Protein AF-A0A2W6TRC0-F1 (afdb_monomer_lite)

Secondary structure (DSSP, 8-state):
--HHHHHHHHHHHHHHHHHHHHHHHHHHHHTS----------------TTHHHHHHHHHHHHHHHHHHHHHHHHHHHHHHHHHHHHHHHHHHHHHHHHHHHHHHHHHHHHHHHHHHHHHHHHHHHHHHHHHHHHHHHSSSS-----TTHHHHHHHHHHHHHHHHHHHHHHHHHHHHHHHHHHHHHHHHHT--------------------------------PPP---EEEEEEEE-TTS-EEEEBTTB----EESSHHHHHHHHT-TT-TT--PPBTS--EEEEEEEE--TTPEEPPSS-GGGTS---EE-

Radius of gyration: 39.75 Å; chains: 1; bounding box: 69×86×140 Å

pLDDT: mean 71.35, std 19.64, range [31.55, 96.69]

Foldseek 3Di:
DVVVVVVVVVVVVVVVVVVVVVVVVVVVVVVVPDDDDDDDDDDDDDDDPPVVVVVVVVVVVVVVVVVVVVVVVVVVVVVVVVVVVVVVVVVVVVVVVVVVVVVVVVVVVVVVVVVVVVVVVVVVVVVVVVVVVVVVVVVPDDDDDDPPPVVVVVVVVVVVVVVVVVVVVVVVVVVVVVVVVVVVVVVVVVPDDPDDDDDDDDDDDDDDDDDDDDDDDPPVPPPADFPFFWKKWKAAAPVQWIAMATFQDQDGDTHNDPQVNCVNRVQNPPPPDDHDHPDAIDMDTSPDTRDQQTWDDAPDGVRVVSDGTDGD

Sequence (312 aa):
MEQNKTLSAQGAQQAAAMRQQQELTRQEEALAGEDDGYDGEDDMPQQNVAANVFDAFLGTLGSEMAKKQQEDAQRQRFLDNVRREAEAVDRQRQRDLERERLAQERTRLEQQAEQQRQQAIAQQQRQSAANAGNARAIVGTGGIGNSSAISGQQQTAKAREDTMRANVAAERKRLAEERERAAATERERVMRPFVEASSRQQVQTMSSAGRAAVSTTPKTSIAPPDYGPAKAWCQASNAGTFQCMGPLQNLLSWYPSLETALSQAGCPGGEGYNPTPGHGGSSFNCGRQLKPNDYRMPTYDPYRGGGKPVLV

Structure (mmCIF, N/CA/C/O backbone):
data_AF-A0A2W6TRC0-F1
#
_entry.id   AF-A0A2W6TRC0-F1
#
loop_
_atom_site.group_PDB
_atom_site.id
_atom_site.type_symbol
_atom_site.label_atom_id
_atom_site.label_alt_id
_atom_site.label_comp_id
_atom_site.label_asym_id
_atom_site.label_entity_id
_atom_site.label_seq_id
_atom_site.pdbx_PDB_ins_code
_atom_site.Cartn_x
_atom_site.Cartn_y
_atom_site.Cartn_z
_atom_site.occupancy
_atom_site.B_iso_or_equiv
_atom_site.auth_seq_id
_atom_site.auth_comp_id
_atom_site.auth_asym_id
_atom_site.auth_atom_id
_atom_site.pdbx_PDB_model_num
ATOM 1 N N . MET A 1 1 ? 7.859 40.419 8.175 1.00 51.41 1 MET A N 1
ATOM 2 C CA . MET A 1 1 ? 7.186 40.696 6.881 1.00 51.41 1 MET A CA 1
ATOM 3 C C . MET A 1 1 ? 8.138 40.710 5.677 1.00 51.41 1 MET A C 1
ATOM 5 O O . MET A 1 1 ? 7.648 40.776 4.559 1.00 51.41 1 MET A O 1
ATOM 9 N N . GLU A 1 2 ? 9.462 40.586 5.845 1.00 47.22 2 GLU A N 1
ATOM 10 C CA . GLU A 1 2 ? 10.411 40.621 4.712 1.00 47.22 2 GLU A CA 1
ATOM 11 C C . GLU A 1 2 ? 10.566 39.293 3.952 1.00 47.22 2 GLU A C 1
ATOM 13 O O . GLU A 1 2 ? 10.830 39.311 2.756 1.00 47.22 2 GLU A O 1
ATOM 18 N N . GLN A 1 3 ? 10.300 38.141 4.579 1.00 46.94 3 GLN A N 1
ATOM 19 C CA . GLN A 1 3 ? 10.444 36.828 3.922 1.00 46.94 3 GLN A CA 1
ATOM 20 C C . GLN A 1 3 ? 9.382 36.525 2.846 1.00 46.94 3 GLN A C 1
ATOM 22 O O . GLN A 1 3 ? 9.592 35.654 2.011 1.00 46.94 3 GLN A O 1
ATOM 27 N N . ASN A 1 4 ? 8.261 37.255 2.815 1.00 49.72 4 ASN A N 1
ATOM 28 C CA . ASN A 1 4 ? 7.220 37.063 1.793 1.00 49.72 4 ASN A CA 1
ATOM 29 C C . ASN A 1 4 ? 7.497 37.831 0.487 1.00 49.72 4 ASN A C 1
ATOM 31 O O . ASN A 1 4 ? 6.836 37.583 -0.517 1.00 49.72 4 ASN A O 1
ATOM 35 N N . LYS A 1 5 ? 8.470 38.756 0.473 1.00 52.62 5 LYS A N 1
ATOM 36 C CA . LYS A 1 5 ? 8.830 39.520 -0.736 1.00 52.62 5 LYS A CA 1
ATOM 37 C C . LYS A 1 5 ? 9.836 38.793 -1.632 1.00 52.62 5 LYS A C 1
ATOM 39 O O . LYS A 1 5 ? 9.869 39.046 -2.830 1.00 52.62 5 LYS A O 1
ATOM 44 N N . THR A 1 6 ? 10.636 37.878 -1.089 1.00 55.06 6 THR A N 1
ATOM 45 C CA . THR A 1 6 ? 11.646 37.129 -1.855 1.00 55.06 6 THR A CA 1
ATOM 46 C C . THR A 1 6 ? 11.058 35.953 -2.638 1.00 55.06 6 THR A C 1
ATOM 48 O O . THR A 1 6 ? 11.507 35.683 -3.749 1.00 55.06 6 THR A O 1
ATOM 51 N N . LEU A 1 7 ? 10.004 35.309 -2.125 1.00 54.53 7 LEU A N 1
ATOM 52 C CA . LEU A 1 7 ? 9.321 34.206 -2.818 1.00 54.53 7 LEU A CA 1
ATOM 53 C C . LEU A 1 7 ? 8.540 34.668 -4.061 1.00 54.53 7 LEU A C 1
ATOM 55 O O . LEU A 1 7 ? 8.481 33.943 -5.052 1.00 54.53 7 LEU A O 1
ATOM 59 N N . SER A 1 8 ? 7.994 35.889 -4.062 1.00 60.12 8 SER A N 1
ATOM 60 C CA . SER A 1 8 ? 7.298 36.430 -5.240 1.00 60.12 8 SER A CA 1
ATOM 61 C C . SER A 1 8 ? 8.258 36.862 -6.354 1.00 60.12 8 SER A C 1
ATOM 63 O O . SER A 1 8 ? 7.929 36.723 -7.532 1.00 60.12 8 SER A O 1
ATOM 65 N N . ALA A 1 9 ? 9.466 37.319 -6.007 1.00 63.88 9 ALA A N 1
ATOM 66 C CA . ALA A 1 9 ? 10.485 37.709 -6.980 1.00 63.88 9 ALA A CA 1
ATOM 67 C C . ALA A 1 9 ? 11.043 36.505 -7.760 1.00 63.88 9 ALA A C 1
ATOM 69 O O . ALA A 1 9 ? 11.220 36.590 -8.976 1.00 63.88 9 ALA A O 1
ATOM 70 N N . GLN A 1 10 ? 11.248 35.362 -7.094 1.00 67.31 10 GLN A N 1
ATOM 71 C CA . GLN A 1 10 ? 11.697 34.132 -7.760 1.00 67.31 10 GLN A CA 1
ATOM 72 C C . GLN A 1 10 ? 10.624 33.547 -8.689 1.00 67.31 10 GLN A C 1
ATOM 74 O O . GLN A 1 10 ? 10.940 33.144 -9.808 1.00 67.31 10 GLN A O 1
ATOM 79 N N . GLY A 1 11 ? 9.349 33.581 -8.286 1.00 72.00 11 GLY A N 1
ATOM 80 C CA . GLY A 1 11 ? 8.243 33.145 -9.146 1.00 72.00 11 GLY A CA 1
ATOM 81 C C . GLY A 1 11 ? 8.092 34.001 -10.410 1.00 72.00 11 GLY A C 1
ATOM 82 O O . GLY A 1 11 ? 7.865 33.470 -11.498 1.00 72.00 11 GLY A O 1
ATOM 83 N N . ALA A 1 12 ? 8.285 35.319 -10.296 1.00 73.94 12 ALA A N 1
ATOM 84 C CA . ALA A 1 12 ? 8.226 36.230 -11.439 1.00 73.94 12 ALA A CA 1
ATOM 85 C C . ALA A 1 12 ? 9.378 36.004 -12.435 1.00 73.94 12 ALA A C 1
ATOM 87 O O . ALA A 1 12 ? 9.155 36.017 -13.646 1.00 73.94 12 ALA A O 1
ATOM 88 N N . GLN A 1 13 ? 10.592 35.734 -11.943 1.00 76.50 13 GLN A N 1
ATOM 89 C CA . GLN A 1 13 ? 11.739 35.416 -12.801 1.00 76.50 13 GLN A CA 1
ATOM 90 C C . GLN A 1 13 ? 11.549 34.091 -13.548 1.00 76.50 13 GLN A C 1
ATOM 92 O O . GLN A 1 13 ? 11.853 34.003 -14.738 1.00 76.50 13 GLN A O 1
ATOM 97 N N . GLN A 1 14 ? 10.977 33.080 -12.892 1.00 79.69 14 GLN A N 1
ATOM 98 C CA . GLN A 1 14 ? 10.733 31.780 -13.518 1.00 79.69 14 GLN A CA 1
ATOM 99 C C . GLN A 1 14 ? 9.620 31.843 -14.580 1.00 79.69 14 GLN A C 1
ATOM 101 O O . GLN A 1 14 ? 9.723 31.208 -15.630 1.00 79.69 14 GLN A O 1
ATOM 106 N N . ALA A 1 15 ? 8.587 32.662 -14.355 1.00 79.25 15 ALA A N 1
ATOM 107 C CA . ALA A 1 15 ? 7.533 32.904 -15.340 1.00 79.25 15 ALA A CA 1
ATOM 108 C C . ALA A 1 15 ? 8.036 33.683 -16.571 1.00 79.25 15 ALA A C 1
ATOM 110 O O . ALA A 1 15 ? 7.615 33.396 -17.693 1.00 79.25 15 ALA A O 1
ATOM 111 N N . ALA A 1 16 ? 8.955 34.637 -16.383 1.00 82.38 16 ALA A N 1
ATOM 112 C CA . ALA A 1 16 ? 9.569 35.377 -17.486 1.00 82.38 16 ALA A CA 1
ATOM 113 C C . ALA A 1 16 ? 10.456 34.474 -18.363 1.00 82.38 16 ALA A C 1
ATOM 115 O O . ALA A 1 16 ? 10.357 34.529 -19.588 1.00 82.38 16 ALA A O 1
ATOM 116 N N . ALA A 1 17 ? 11.244 33.585 -17.748 1.00 83.06 17 ALA A N 1
ATOM 117 C CA . ALA A 1 17 ? 12.080 32.629 -18.475 1.00 83.06 17 ALA A CA 1
ATOM 118 C C . ALA A 1 17 ? 11.251 31.653 -19.332 1.00 83.06 17 ALA A C 1
ATOM 120 O O . ALA A 1 17 ? 11.610 31.369 -20.473 1.00 83.06 17 ALA A O 1
ATOM 121 N N . MET A 1 18 ? 10.100 31.192 -18.824 1.00 85.38 18 MET A N 1
ATOM 122 C CA . MET A 1 18 ? 9.202 30.317 -19.590 1.00 85.38 18 MET A CA 1
ATOM 123 C C . MET A 1 18 ? 8.581 31.015 -20.807 1.00 85.38 18 MET A C 1
ATOM 125 O O . MET A 1 18 ? 8.436 30.393 -21.858 1.00 85.38 18 MET A O 1
ATOM 129 N N . ARG A 1 19 ? 8.237 32.306 -20.695 1.00 83.75 19 ARG A N 1
ATOM 130 C CA . ARG A 1 19 ? 7.702 33.075 -21.832 1.00 83.75 19 ARG A CA 1
ATOM 131 C C . ARG A 1 19 ? 8.737 33.269 -22.936 1.00 83.75 19 ARG A C 1
ATOM 133 O O . ARG A 1 19 ? 8.395 33.104 -24.100 1.00 83.75 19 ARG A O 1
ATOM 140 N N . GLN A 1 20 ? 9.992 33.536 -22.572 1.00 86.19 20 GLN A N 1
ATOM 141 C CA . GLN A 1 20 ? 11.080 33.650 -23.547 1.00 86.19 20 GLN A CA 1
ATOM 142 C C . GLN A 1 20 ? 11.311 32.341 -24.311 1.00 86.19 20 GLN A C 1
ATOM 144 O O . GLN A 1 20 ? 11.535 32.364 -25.518 1.00 86.19 20 GLN A O 1
ATOM 149 N N . GLN A 1 21 ? 11.204 31.195 -23.629 1.00 80.25 21 GLN A N 1
ATOM 150 C CA . GLN A 1 21 ? 11.300 29.892 -24.288 1.00 80.25 21 GLN A CA 1
ATOM 151 C C . GLN A 1 21 ? 10.156 29.658 -25.281 1.00 80.25 21 GLN A C 1
ATOM 153 O O . GLN A 1 21 ? 10.413 29.198 -26.387 1.00 80.25 21 GLN A O 1
ATOM 158 N N . GLN A 1 22 ? 8.918 30.023 -24.928 1.00 81.44 22 GLN A N 1
ATOM 159 C CA . GLN A 1 22 ? 7.776 29.891 -25.841 1.00 81.44 22 GLN A CA 1
ATOM 160 C C . GLN A 1 22 ? 7.889 30.791 -27.079 1.00 81.44 22 GLN A C 1
ATOM 162 O O . GLN A 1 22 ? 7.483 30.376 -28.162 1.00 81.44 22 GLN A O 1
ATOM 167 N N . GLU A 1 23 ? 8.441 32.001 -26.951 1.00 81.75 23 GLU A N 1
ATOM 168 C CA . GLU A 1 23 ? 8.668 32.883 -28.105 1.00 81.75 23 GLU A CA 1
ATOM 169 C C . GLU A 1 23 ? 9.747 32.353 -29.053 1.00 81.75 23 GLU A C 1
ATOM 171 O O . GLU A 1 23 ? 9.567 32.439 -30.266 1.00 81.75 23 GLU A O 1
ATOM 176 N N . LEU A 1 24 ? 10.821 31.754 -28.526 1.00 79.31 24 LEU A N 1
ATOM 177 C CA . LEU A 1 24 ? 11.862 31.132 -29.351 1.00 79.31 24 LEU A CA 1
ATOM 178 C C . LEU A 1 24 ? 11.315 29.948 -30.155 1.00 79.31 24 LEU A C 1
ATOM 180 O O . LEU A 1 24 ? 11.537 29.878 -31.360 1.00 79.31 24 LEU A O 1
ATOM 184 N N . THR A 1 25 ? 10.525 29.073 -29.526 1.00 75.81 25 THR A N 1
ATOM 185 C CA . THR A 1 25 ? 9.909 27.931 -30.225 1.00 75.81 25 THR A CA 1
ATOM 186 C C . THR A 1 25 ? 8.933 28.390 -31.311 1.00 75.81 25 THR A C 1
ATOM 188 O O . THR A 1 25 ? 8.859 27.795 -32.381 1.00 75.81 25 THR A O 1
ATOM 191 N N . ARG A 1 26 ? 8.216 29.494 -31.075 1.00 75.94 26 ARG A N 1
ATOM 192 C CA . ARG A 1 26 ? 7.278 30.047 -32.058 1.00 75.94 26 ARG A CA 1
ATOM 193 C C . ARG A 1 26 ? 7.982 30.709 -33.249 1.00 75.94 26 ARG A C 1
ATOM 195 O O . ARG A 1 26 ? 7.414 30.731 -34.336 1.00 75.94 26 ARG A O 1
ATOM 202 N N . GLN A 1 27 ? 9.191 31.246 -33.061 1.00 73.00 27 GLN A N 1
ATOM 203 C CA . GLN A 1 27 ? 10.016 31.740 -34.170 1.00 73.00 27 GLN A CA 1
ATOM 204 C C . GLN A 1 27 ? 10.606 30.595 -35.004 1.00 73.00 27 GLN A C 1
ATOM 206 O O . GLN A 1 27 ? 10.667 30.727 -36.222 1.00 73.00 27 GLN A O 1
ATOM 211 N N . GLU A 1 28 ? 10.980 29.470 -34.385 1.00 69.81 28 GLU A N 1
ATOM 212 C CA . GLU A 1 28 ? 11.443 28.284 -35.124 1.00 69.81 28 GLU A CA 1
ATOM 213 C C . GLU A 1 28 ? 10.337 27.675 -35.999 1.00 69.81 28 GLU A C 1
ATOM 215 O O . GLU A 1 28 ? 10.594 27.343 -37.152 1.00 69.81 28 GLU A O 1
ATOM 220 N N . GLU A 1 29 ? 9.093 27.599 -35.512 1.00 64.00 29 GLU A N 1
ATOM 221 C CA . GLU A 1 29 ? 7.968 27.112 -36.331 1.00 64.00 29 GLU A CA 1
ATOM 222 C C . GLU A 1 29 ? 7.619 28.054 -37.495 1.00 64.00 29 GLU A C 1
ATOM 224 O O . GLU A 1 29 ? 7.189 27.588 -38.548 1.00 64.00 29 GLU A O 1
ATOM 229 N N . ALA A 1 30 ? 7.835 29.365 -37.349 1.00 61.81 30 ALA A N 1
ATOM 230 C CA . ALA A 1 30 ? 7.576 30.332 -38.417 1.00 61.81 30 ALA A CA 1
ATOM 231 C C . ALA A 1 30 ? 8.610 30.275 -39.559 1.00 61.81 30 ALA A C 1
ATOM 233 O O . ALA A 1 30 ? 8.308 30.708 -40.665 1.00 61.81 30 ALA A O 1
ATOM 234 N N . LEU A 1 31 ? 9.808 29.733 -39.311 1.00 57.00 31 LEU A N 1
ATOM 235 C CA . LEU A 1 31 ? 10.873 29.580 -40.314 1.00 57.00 31 LEU A CA 1
ATOM 236 C C . LEU A 1 31 ? 10.816 28.241 -41.068 1.00 57.00 31 LEU A C 1
ATOM 238 O O . LEU A 1 31 ? 11.561 28.054 -42.024 1.00 57.00 31 LEU A O 1
ATOM 242 N N . ALA A 1 32 ? 9.945 27.314 -40.659 1.00 56.75 32 ALA A N 1
ATOM 243 C CA . ALA A 1 32 ? 9.817 25.981 -41.256 1.00 56.75 32 ALA A CA 1
ATOM 244 C C . ALA A 1 32 ? 8.636 25.851 -42.245 1.00 56.75 32 ALA A C 1
ATOM 246 O O . ALA A 1 32 ? 8.276 24.738 -42.623 1.00 56.75 32 ALA A O 1
ATOM 247 N N . GLY A 1 33 ? 8.012 26.967 -42.637 1.00 47.84 33 GLY A N 1
ATOM 248 C CA . GLY A 1 33 ? 6.775 26.997 -43.423 1.00 47.84 33 GLY A CA 1
ATOM 249 C C . GLY A 1 33 ? 6.854 27.819 -44.709 1.00 47.84 33 GLY A C 1
ATOM 250 O O . GLY A 1 33 ? 5.972 28.636 -44.926 1.00 47.84 33 GLY A O 1
ATOM 251 N N . GLU A 1 34 ? 7.877 27.617 -45.540 1.00 50.72 34 GLU A N 1
ATOM 252 C CA . GLU A 1 34 ? 7.908 28.078 -46.939 1.00 50.72 34 GLU A CA 1
ATOM 253 C C . GLU A 1 34 ? 8.618 27.012 -47.792 1.00 50.72 34 GLU A C 1
ATOM 255 O O . GLU A 1 34 ? 9.839 27.016 -47.911 1.00 50.72 34 GLU A O 1
ATOM 260 N N . ASP A 1 35 ? 7.858 26.069 -48.355 1.00 45.59 35 ASP A N 1
ATOM 261 C CA . ASP A 1 35 ? 8.309 25.258 -49.495 1.00 45.59 35 ASP A CA 1
ATOM 262 C C . ASP A 1 35 ? 7.098 25.042 -50.416 1.00 45.59 35 ASP A C 1
ATOM 264 O O . ASP A 1 35 ? 6.358 24.057 -50.335 1.00 45.59 35 ASP A O 1
ATOM 268 N N . ASP A 1 36 ? 6.824 26.082 -51.206 1.00 45.22 36 ASP A N 1
ATOM 269 C CA . ASP A 1 36 ? 5.772 26.109 -52.211 1.00 45.22 36 ASP A CA 1
ATOM 270 C C . ASP A 1 36 ? 6.283 25.502 -53.528 1.00 45.22 36 ASP A C 1
ATOM 272 O O . ASP A 1 36 ? 7.246 25.974 -54.128 1.00 45.22 36 ASP A O 1
ATOM 276 N N . GLY A 1 37 ? 5.564 24.461 -53.952 1.00 51.56 37 GLY A N 1
ATOM 277 C CA . GLY A 1 37 ? 5.350 23.933 -55.303 1.00 51.56 37 GLY A CA 1
ATOM 278 C C . GLY A 1 37 ? 6.257 24.356 -56.466 1.00 51.56 37 GLY A C 1
ATOM 279 O O . GLY A 1 37 ? 6.268 25.509 -56.896 1.00 51.56 37 GLY A O 1
ATOM 280 N N . TYR A 1 38 ? 6.837 23.346 -57.121 1.00 40.44 38 TYR A N 1
ATOM 281 C CA . TYR A 1 38 ? 7.208 23.424 -58.533 1.00 40.44 38 TYR A CA 1
ATOM 282 C C . TYR A 1 38 ? 6.660 22.210 -59.298 1.00 40.44 38 TYR A C 1
ATOM 284 O O . TYR A 1 38 ? 7.192 21.105 -59.204 1.00 40.44 38 TYR A O 1
ATOM 292 N N . ASP A 1 39 ? 5.581 22.453 -60.046 1.00 57.78 39 ASP A N 1
ATOM 293 C CA . ASP A 1 39 ? 5.082 21.605 -61.129 1.00 57.78 39 ASP A CA 1
ATOM 294 C C . ASP A 1 39 ? 5.807 21.995 -62.430 1.00 57.78 39 ASP A C 1
ATOM 296 O O . ASP A 1 39 ? 5.918 23.179 -62.757 1.00 57.78 39 ASP A O 1
ATOM 300 N N . GLY A 1 40 ? 6.281 21.008 -63.191 1.00 42.38 40 GLY A N 1
ATOM 301 C CA . GLY A 1 40 ? 6.890 21.226 -64.503 1.00 42.38 40 GLY A CA 1
ATOM 302 C C . GLY A 1 40 ? 7.297 19.919 -65.178 1.00 42.38 40 GLY A C 1
ATOM 303 O O . GLY A 1 40 ? 8.412 19.440 -64.988 1.00 42.38 40 GLY A O 1
ATOM 304 N N . GLU A 1 41 ? 6.373 19.347 -65.947 1.00 51.12 41 GLU A N 1
ATOM 305 C CA . GLU A 1 41 ? 6.628 18.296 -66.939 1.00 51.12 41 GLU A CA 1
ATOM 306 C C . GLU A 1 41 ? 7.503 18.846 -68.088 1.00 51.12 41 GLU A C 1
ATOM 308 O O . GLU A 1 41 ? 7.269 19.968 -68.530 1.00 51.12 41 GLU A O 1
ATOM 313 N N . ASP A 1 42 ? 8.516 18.093 -68.544 1.00 45.91 42 ASP A N 1
ATOM 314 C CA . ASP A 1 42 ? 8.688 17.674 -69.954 1.00 45.91 42 ASP A CA 1
ATOM 315 C C . ASP A 1 42 ? 10.078 17.053 -70.259 1.00 45.91 42 ASP A C 1
ATOM 317 O O . ASP A 1 42 ? 11.135 17.626 -70.002 1.00 45.91 42 ASP A O 1
ATOM 321 N N . ASP A 1 43 ? 10.008 15.860 -70.861 1.00 47.91 43 ASP A N 1
ATOM 322 C CA . ASP A 1 43 ? 10.863 15.242 -71.890 1.00 47.91 43 ASP A CA 1
ATOM 323 C C . ASP A 1 43 ? 12.410 15.144 -71.778 1.00 47.91 43 ASP A C 1
ATOM 325 O O . ASP A 1 4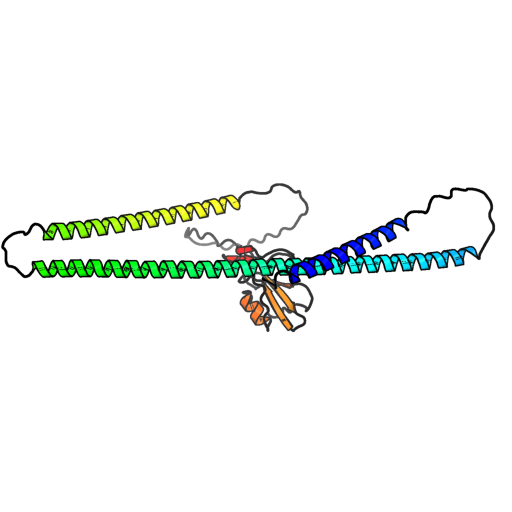3 ? 13.155 16.092 -72.021 1.00 47.91 43 ASP A O 1
ATOM 329 N N . MET A 1 44 ? 12.888 13.894 -71.609 1.00 41.62 44 MET A N 1
ATOM 330 C CA . MET A 1 44 ? 13.827 13.134 -72.483 1.00 41.62 44 MET A CA 1
ATOM 331 C C . MET A 1 44 ? 14.779 12.206 -71.692 1.00 41.62 44 MET A C 1
ATOM 333 O O . MET A 1 44 ? 15.274 12.571 -70.625 1.00 41.62 44 MET A O 1
ATOM 337 N N . PRO A 1 45 ? 15.112 11.001 -72.208 1.00 52.72 45 PRO A N 1
ATOM 338 C CA . PRO A 1 45 ? 15.933 10.041 -71.484 1.00 52.72 45 PRO A CA 1
ATOM 339 C C . PRO A 1 45 ? 17.422 10.278 -71.765 1.00 52.72 45 PRO A C 1
ATOM 341 O O . PRO A 1 45 ? 17.913 10.009 -72.862 1.00 52.72 45 PRO A O 1
ATOM 344 N N . GLN A 1 46 ? 18.179 10.708 -70.755 1.00 42.28 46 GLN A N 1
ATOM 345 C CA . GLN A 1 46 ? 19.634 10.554 -70.755 1.00 42.28 46 GLN A CA 1
ATOM 346 C C . GLN A 1 46 ? 20.096 9.780 -69.525 1.00 42.28 46 GLN A C 1
ATOM 348 O O . GLN A 1 46 ? 19.907 10.182 -68.380 1.00 42.28 46 GLN A O 1
ATOM 353 N N . GLN A 1 47 ? 20.727 8.642 -69.814 1.00 51.00 47 GLN A N 1
ATOM 354 C CA . GLN A 1 47 ? 21.501 7.829 -68.887 1.00 51.00 47 GLN A CA 1
ATOM 355 C C . GLN A 1 47 ? 22.486 8.710 -68.109 1.00 51.00 47 GLN A C 1
ATOM 357 O O . GLN A 1 47 ? 23.502 9.134 -68.651 1.00 51.00 47 GLN A O 1
ATOM 362 N N . ASN A 1 48 ? 22.215 8.939 -66.824 1.00 40.81 48 ASN A N 1
ATOM 363 C CA . ASN A 1 48 ? 23.160 9.557 -65.904 1.00 40.81 48 ASN A CA 1
ATOM 364 C C . ASN A 1 48 ? 23.386 8.630 -64.712 1.00 40.81 48 ASN A C 1
ATOM 366 O O . ASN A 1 48 ? 22.677 8.653 -63.711 1.00 40.81 48 ASN A O 1
ATOM 370 N N . VAL A 1 49 ? 24.440 7.823 -64.815 1.00 49.47 49 VAL A N 1
ATOM 371 C CA . VAL A 1 49 ? 24.961 6.979 -63.726 1.00 49.47 49 VAL A CA 1
ATOM 372 C C . VAL A 1 49 ? 25.420 7.837 -62.522 1.00 49.47 49 VAL A C 1
ATOM 374 O O . VAL A 1 49 ? 25.589 7.319 -61.424 1.00 49.47 49 VAL A O 1
ATOM 377 N N . ALA A 1 50 ? 25.547 9.160 -62.694 1.00 45.81 50 ALA A N 1
ATOM 378 C CA . ALA A 1 50 ? 25.882 10.124 -61.646 1.00 45.81 50 ALA A CA 1
ATOM 379 C C . ALA A 1 50 ? 24.703 10.529 -60.729 1.00 45.81 50 ALA A C 1
ATOM 381 O O . ALA A 1 50 ? 24.950 10.940 -59.596 1.00 45.81 50 ALA A O 1
ATOM 382 N N . ALA A 1 51 ? 23.441 10.380 -61.159 1.00 47.59 51 ALA A N 1
ATOM 383 C CA . ALA A 1 51 ? 22.273 10.753 -60.344 1.00 47.59 51 ALA A CA 1
ATOM 384 C C . ALA A 1 51 ? 22.054 9.796 -59.153 1.00 47.59 51 ALA A C 1
ATOM 386 O O . ALA A 1 51 ? 21.720 10.221 -58.051 1.00 47.59 51 ALA A O 1
ATOM 387 N N . ASN A 1 52 ? 22.389 8.513 -59.329 1.00 51.12 52 ASN A N 1
ATOM 388 C CA . ASN A 1 52 ? 22.214 7.481 -58.301 1.00 51.12 52 ASN A CA 1
ATOM 389 C C . ASN A 1 52 ? 23.098 7.670 -57.054 1.00 51.12 52 ASN A C 1
ATOM 391 O O . ASN A 1 52 ? 22.793 7.109 -56.006 1.00 51.12 52 ASN A O 1
ATOM 395 N N . VAL A 1 53 ? 24.196 8.431 -57.139 1.00 51.66 53 VAL A N 1
ATOM 396 C CA . VAL A 1 53 ? 25.092 8.670 -55.990 1.00 51.66 53 VAL A CA 1
ATOM 397 C C . VAL A 1 53 ? 24.613 9.857 -55.152 1.00 51.66 53 VAL A C 1
ATOM 399 O O . VAL A 1 53 ? 24.730 9.824 -53.929 1.00 51.66 53 VAL A O 1
ATOM 402 N N . PHE A 1 54 ? 24.034 10.879 -55.787 1.00 50.75 54 PHE A N 1
ATOM 403 C CA . PHE A 1 54 ? 23.492 12.048 -55.091 1.00 50.75 54 PHE A CA 1
ATOM 404 C C . PHE A 1 54 ? 22.162 11.723 -54.396 1.00 50.75 54 PHE A C 1
ATOM 406 O O . PHE A 1 54 ? 21.995 12.074 -53.230 1.00 50.75 54 PHE A O 1
ATOM 413 N N . ASP A 1 55 ? 21.281 10.950 -55.043 1.00 49.81 55 ASP A N 1
ATOM 414 C CA . ASP A 1 55 ? 20.053 10.438 -54.413 1.00 49.81 55 ASP A CA 1
ATOM 415 C C . ASP A 1 55 ? 20.351 9.466 -53.262 1.00 49.81 55 ASP A C 1
ATOM 417 O O . ASP A 1 55 ? 19.696 9.506 -52.219 1.00 49.81 55 ASP A O 1
ATOM 421 N N . ALA A 1 56 ? 21.394 8.636 -53.389 1.00 54.28 56 ALA A N 1
ATOM 422 C CA . ALA A 1 56 ? 21.838 7.772 -52.297 1.00 54.28 56 ALA A CA 1
ATOM 423 C C . ALA A 1 56 ? 22.403 8.564 -51.104 1.00 54.28 56 ALA A C 1
ATOM 425 O O . ALA A 1 56 ? 22.239 8.122 -49.969 1.00 54.28 56 ALA A O 1
ATOM 426 N N . PHE A 1 57 ? 23.038 9.719 -51.339 1.00 54.72 57 PHE A N 1
ATOM 427 C CA . PHE A 1 57 ? 23.593 10.584 -50.291 1.00 54.72 57 PHE A CA 1
ATOM 428 C C . PHE A 1 57 ? 22.520 11.445 -49.598 1.00 54.72 57 PHE A C 1
ATOM 430 O O . PHE A 1 57 ? 22.540 11.615 -48.378 1.00 54.72 57 PHE A O 1
ATOM 437 N N . LEU A 1 58 ? 21.541 11.953 -50.354 1.00 54.44 58 LEU A N 1
ATOM 438 C CA . LEU A 1 58 ? 20.382 12.665 -49.803 1.00 54.44 58 LEU A CA 1
ATOM 439 C C . LEU A 1 58 ? 19.446 11.715 -49.038 1.00 54.44 58 LEU A C 1
ATOM 441 O O . LEU A 1 58 ? 18.937 12.076 -47.975 1.00 54.44 58 LEU A O 1
ATOM 445 N N . GLY A 1 59 ? 19.292 10.472 -49.507 1.00 53.91 59 GLY A N 1
ATOM 446 C CA . GLY A 1 59 ? 18.556 9.422 -48.801 1.00 53.91 59 GLY A CA 1
ATOM 447 C C . GLY A 1 59 ? 19.179 9.035 -47.453 1.00 53.91 59 GLY A C 1
ATOM 448 O O . GLY A 1 59 ? 18.451 8.854 -46.474 1.00 53.91 59 GLY A O 1
ATOM 449 N N . THR A 1 60 ? 20.514 8.967 -47.348 1.00 57.69 60 THR A N 1
ATOM 450 C CA . THR A 1 60 ? 21.195 8.706 -46.066 1.00 57.69 60 THR A CA 1
ATOM 451 C C . THR A 1 60 ? 21.094 9.883 -45.098 1.00 57.69 60 THR A C 1
ATOM 453 O O . THR A 1 60 ? 20.762 9.654 -43.934 1.00 57.69 60 THR A O 1
ATOM 456 N N . LEU A 1 61 ? 21.271 11.128 -45.556 1.00 57.66 61 LEU A N 1
ATOM 457 C CA . LEU A 1 61 ? 21.092 12.327 -44.718 1.00 57.66 61 LEU A CA 1
ATOM 458 C C . LEU A 1 61 ? 19.651 12.480 -44.202 1.00 57.66 61 LEU A C 1
ATOM 460 O O . LEU A 1 61 ? 19.445 12.772 -43.022 1.00 57.66 61 LEU A O 1
ATOM 464 N N . GLY A 1 62 ? 18.649 12.220 -45.049 1.00 62.31 62 GLY A N 1
ATOM 465 C CA . GLY A 1 62 ? 17.241 12.213 -44.642 1.00 62.31 62 GLY A CA 1
ATOM 466 C C . GLY A 1 62 ? 16.930 11.117 -43.618 1.00 62.31 62 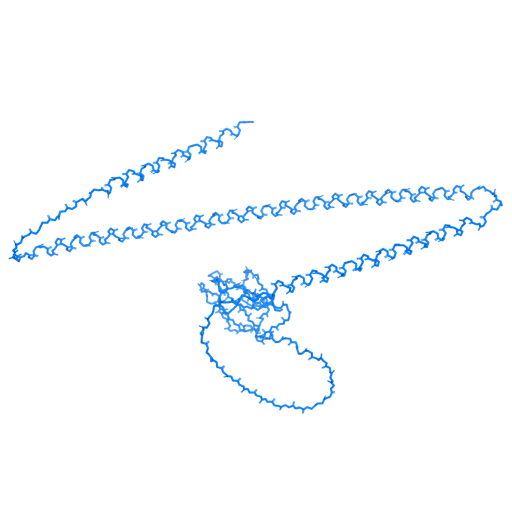GLY A C 1
ATOM 467 O O . GLY A 1 62 ? 16.217 11.360 -42.643 1.00 62.31 62 GLY A O 1
ATOM 468 N N . SER A 1 63 ? 17.522 9.928 -43.780 1.00 67.25 63 SER A N 1
ATOM 469 C CA . SER A 1 63 ? 17.354 8.824 -42.827 1.00 67.25 63 SER A CA 1
ATOM 470 C C . SER A 1 63 ? 17.996 9.103 -41.459 1.00 67.25 63 SER A C 1
ATOM 472 O O . SER A 1 63 ? 17.417 8.743 -40.431 1.00 67.25 63 SER A O 1
ATOM 474 N N . GLU A 1 64 ? 19.139 9.799 -41.414 1.00 70.50 64 GLU A N 1
ATOM 475 C CA . GLU A 1 64 ? 19.774 10.204 -40.154 1.00 70.50 64 GLU A CA 1
ATOM 476 C C . GLU A 1 64 ? 18.996 11.312 -39.439 1.00 70.50 64 GLU A C 1
ATOM 478 O O . GLU A 1 64 ? 18.811 11.228 -38.222 1.00 70.50 64 GLU A O 1
ATOM 483 N N . MET A 1 65 ? 18.474 12.309 -40.166 1.00 71.94 65 MET A N 1
ATOM 484 C CA . MET A 1 65 ? 17.608 13.328 -39.562 1.00 71.94 65 MET A CA 1
ATOM 485 C C . MET A 1 65 ? 16.306 12.731 -39.024 1.00 71.94 65 MET A C 1
ATOM 487 O O . MET A 1 65 ? 15.931 13.032 -37.890 1.00 71.94 65 MET A O 1
ATOM 491 N N . ALA A 1 66 ? 15.658 11.831 -39.771 1.00 74.31 66 ALA A N 1
ATOM 492 C CA . ALA A 1 66 ? 14.450 11.148 -39.307 1.00 74.31 66 ALA A CA 1
ATOM 493 C C . ALA A 1 66 ? 14.716 10.306 -38.047 1.00 74.31 66 ALA A C 1
ATOM 495 O O . ALA A 1 66 ? 13.923 10.320 -37.102 1.00 74.31 66 ALA A O 1
ATOM 496 N N . LYS A 1 67 ? 15.863 9.617 -37.989 1.00 82.56 67 LYS A N 1
ATOM 497 C CA . LYS A 1 67 ? 16.269 8.841 -36.812 1.00 82.56 67 LYS A CA 1
ATOM 498 C C . LYS A 1 67 ? 16.538 9.738 -35.602 1.00 82.56 67 LYS A C 1
ATOM 500 O O . LYS A 1 67 ? 16.058 9.438 -34.511 1.00 82.56 67 LYS A O 1
ATOM 505 N N . LYS A 1 68 ? 17.234 10.861 -35.794 1.00 83.69 68 LYS A N 1
ATOM 506 C CA . LYS A 1 68 ? 17.497 11.835 -34.726 1.00 83.69 68 LYS A CA 1
ATOM 507 C C . LYS A 1 68 ? 16.201 12.453 -34.193 1.00 83.69 68 LYS A C 1
ATOM 509 O O . LYS A 1 68 ? 16.005 12.520 -32.984 1.00 83.69 68 LYS A O 1
ATOM 514 N N . GLN A 1 69 ? 15.273 12.811 -35.080 1.00 84.50 69 GLN A N 1
ATOM 515 C CA . GLN A 1 69 ? 13.961 13.336 -34.696 1.00 84.50 69 GLN A CA 1
ATOM 516 C C . GLN A 1 69 ? 13.138 12.299 -33.910 1.00 84.50 69 GLN A C 1
ATOM 518 O O . GLN A 1 69 ? 12.446 12.639 -32.948 1.00 84.50 69 GLN A O 1
ATOM 523 N N . GLN A 1 70 ? 13.248 11.016 -34.269 1.00 86.94 70 GLN A N 1
ATOM 524 C CA . GLN A 1 70 ? 12.606 9.927 -33.537 1.00 86.94 70 GLN A CA 1
ATOM 525 C C . GLN A 1 70 ? 13.226 9.710 -32.146 1.00 86.94 70 GLN A C 1
ATOM 527 O O . GLN A 1 70 ? 12.488 9.485 -31.181 1.00 86.94 70 GLN A O 1
ATOM 532 N N . GLU A 1 71 ? 14.552 9.795 -32.022 1.00 88.88 71 GLU A N 1
ATOM 533 C CA . GLU A 1 71 ? 15.261 9.708 -30.738 1.00 88.88 71 GLU A CA 1
ATOM 534 C C . GLU A 1 71 ? 14.898 10.879 -29.812 1.00 88.88 71 GLU A C 1
ATOM 536 O O . GLU A 1 71 ? 14.578 10.657 -28.640 1.00 88.88 71 GLU A O 1
ATOM 541 N N . ASP A 1 72 ? 14.840 12.105 -30.337 1.00 90.94 72 ASP A N 1
ATOM 542 C CA . ASP A 1 72 ? 14.432 13.286 -29.570 1.00 90.94 72 ASP A CA 1
ATOM 543 C C . ASP A 1 72 ? 12.969 13.185 -29.106 1.00 90.94 72 ASP A C 1
ATOM 545 O O . ASP A 1 72 ? 12.667 13.445 -27.936 1.00 90.94 72 ASP A O 1
ATOM 549 N N . ALA A 1 73 ? 12.066 12.695 -29.963 1.00 89.69 73 ALA A N 1
ATOM 550 C CA . ALA A 1 73 ? 10.671 12.452 -29.597 1.00 89.69 73 ALA A CA 1
ATOM 551 C C . ALA A 1 73 ? 10.525 11.361 -28.517 1.00 89.69 73 ALA A C 1
ATOM 553 O O . ALA A 1 73 ? 9.692 11.482 -27.612 1.00 89.69 73 ALA A O 1
ATOM 554 N N . GLN A 1 74 ? 11.330 10.294 -28.569 1.00 89.56 74 GLN A N 1
ATOM 555 C CA . GLN A 1 74 ? 11.356 9.279 -27.509 1.00 89.56 74 GLN A CA 1
ATOM 556 C C . GLN A 1 74 ? 11.891 9.848 -26.194 1.00 89.56 74 GLN A C 1
ATOM 558 O O . GLN A 1 74 ? 11.318 9.588 -25.131 1.00 89.56 74 GLN A O 1
ATOM 563 N N . ARG A 1 75 ? 12.946 10.664 -26.259 1.00 91.81 75 ARG A N 1
ATOM 564 C CA . ARG A 1 75 ? 13.534 11.316 -25.088 1.00 91.81 75 ARG A CA 1
ATOM 565 C C . ARG A 1 75 ? 12.549 12.277 -24.424 1.00 91.81 75 ARG A C 1
ATOM 567 O O . ARG A 1 75 ? 12.427 12.257 -23.201 1.00 91.81 75 ARG A O 1
ATOM 574 N N . GLN A 1 76 ? 11.795 13.053 -25.202 1.00 91.69 76 GLN A N 1
ATOM 575 C CA . GLN A 1 76 ? 10.738 13.926 -24.680 1.00 91.69 76 GLN A CA 1
ATOM 576 C C . GLN A 1 76 ? 9.636 13.136 -23.969 1.00 91.69 76 GLN A C 1
ATOM 578 O O . GLN A 1 76 ? 9.297 13.451 -22.831 1.00 91.69 76 GLN A O 1
ATOM 583 N N . ARG A 1 77 ? 9.146 12.044 -24.572 1.00 92.00 77 ARG A N 1
ATOM 584 C CA . ARG A 1 77 ? 8.134 11.179 -23.935 1.00 92.00 77 ARG A CA 1
ATOM 585 C C . ARG A 1 77 ? 8.625 10.577 -22.621 1.00 92.00 77 ARG A C 1
ATOM 587 O O . ARG A 1 77 ? 7.851 10.459 -21.672 1.00 92.00 77 ARG A O 1
ATOM 594 N N . PHE A 1 78 ? 9.898 10.194 -22.555 1.00 93.88 78 PHE A N 1
ATOM 595 C CA . PHE A 1 78 ? 10.498 9.699 -21.321 1.00 93.88 78 PHE A CA 1
ATOM 596 C C . PHE A 1 78 ? 10.515 10.782 -20.232 1.00 93.88 78 PHE A C 1
ATOM 598 O O . PHE A 1 78 ? 10.074 10.524 -19.113 1.00 93.88 78 PHE A O 1
ATOM 605 N N . LEU A 1 79 ? 10.954 12.001 -20.562 1.00 92.25 79 LEU A N 1
ATOM 606 C CA . LEU A 1 79 ? 10.974 13.124 -19.618 1.00 92.25 79 LEU A CA 1
ATOM 607 C C . LEU A 1 79 ? 9.568 13.490 -19.119 1.00 92.25 79 LEU A C 1
ATOM 609 O O . LEU A 1 79 ? 9.386 13.732 -17.925 1.00 92.25 79 LEU A O 1
ATOM 613 N N . ASP A 1 80 ? 8.566 13.460 -19.997 1.00 93.19 80 ASP A N 1
ATOM 614 C CA . ASP A 1 80 ? 7.171 13.711 -19.624 1.00 93.19 80 ASP A CA 1
ATOM 615 C C . ASP A 1 80 ? 6.621 12.642 -18.675 1.00 93.19 80 ASP A C 1
ATOM 617 O O . ASP A 1 80 ? 5.906 12.965 -17.722 1.00 93.19 80 ASP A O 1
ATOM 621 N N . ASN A 1 81 ? 6.972 11.373 -18.893 1.00 93.69 81 ASN A N 1
ATOM 622 C CA . ASN A 1 81 ? 6.587 10.293 -17.987 1.00 93.69 81 ASN A CA 1
ATOM 623 C C . ASN A 1 81 ? 7.229 10.468 -16.606 1.00 93.69 81 ASN A C 1
ATOM 625 O O . ASN A 1 81 ? 6.516 10.415 -15.605 1.00 93.69 81 ASN A O 1
ATOM 629 N N . VAL A 1 82 ? 8.529 10.778 -16.545 1.00 92.94 82 VAL A N 1
ATOM 630 C CA . VAL A 1 82 ? 9.229 11.057 -15.277 1.00 92.94 82 VAL A CA 1
ATOM 631 C C . VAL A 1 82 ? 8.584 12.236 -14.542 1.00 92.94 82 VAL A C 1
ATOM 633 O O . VAL A 1 82 ? 8.370 12.175 -13.331 1.00 92.94 82 VAL A O 1
ATOM 636 N N . ARG A 1 83 ? 8.206 13.299 -15.263 1.00 94.44 83 ARG A N 1
ATOM 637 C CA . ARG A 1 83 ? 7.513 14.453 -14.673 1.00 94.44 83 ARG A CA 1
ATOM 638 C C . ARG A 1 83 ? 6.143 14.074 -14.107 1.00 94.44 83 ARG A C 1
ATOM 640 O O . ARG A 1 83 ? 5.816 14.468 -12.989 1.00 94.44 83 ARG A O 1
ATOM 647 N N . ARG A 1 84 ? 5.349 13.291 -14.841 1.00 92.62 84 ARG A N 1
ATOM 648 C CA . ARG A 1 84 ? 4.034 12.820 -14.369 1.00 92.62 84 ARG A CA 1
ATOM 649 C C . ARG A 1 84 ? 4.148 11.928 -13.137 1.00 92.62 84 ARG A C 1
ATOM 651 O O . ARG A 1 84 ? 3.304 12.026 -12.246 1.00 92.62 84 ARG A O 1
ATOM 658 N N . GLU A 1 85 ? 5.171 11.081 -13.078 1.00 91.06 85 GLU A N 1
ATOM 659 C CA . GLU A 1 85 ? 5.453 10.251 -11.906 1.00 91.06 85 GLU A CA 1
ATOM 660 C C . GLU A 1 85 ? 5.843 11.104 -10.697 1.00 91.06 85 GLU A C 1
ATOM 662 O O . GLU A 1 85 ? 5.278 10.914 -9.621 1.00 91.06 85 GLU A O 1
ATOM 667 N N . ALA A 1 86 ? 6.710 12.106 -10.877 1.00 90.12 86 ALA A N 1
ATOM 668 C CA . ALA A 1 86 ? 7.066 13.042 -9.811 1.00 90.12 86 ALA A CA 1
ATOM 669 C C . ALA A 1 86 ? 5.829 13.777 -9.256 1.00 90.12 86 ALA A C 1
ATOM 671 O O . ALA A 1 86 ? 5.606 13.803 -8.046 1.00 90.12 86 ALA A O 1
ATOM 672 N N . GLU A 1 87 ? 4.952 14.280 -10.131 1.00 93.50 87 GLU A N 1
ATOM 673 C CA . GLU A 1 87 ? 3.696 14.922 -9.720 1.00 93.50 87 GLU A CA 1
ATOM 674 C C . GLU A 1 87 ? 2.729 13.949 -9.020 1.00 93.50 87 GLU A C 1
ATOM 676 O O . GLU A 1 87 ? 1.965 14.338 -8.131 1.00 93.50 87 GLU A O 1
ATOM 681 N N . ALA A 1 88 ? 2.717 12.670 -9.410 1.00 90.88 88 ALA A N 1
ATOM 682 C CA . ALA A 1 88 ? 1.909 11.650 -8.748 1.00 90.88 88 ALA A CA 1
ATOM 683 C C . ALA A 1 88 ? 2.412 11.357 -7.327 1.00 90.88 88 ALA A C 1
ATOM 685 O O . ALA A 1 88 ? 1.591 11.260 -6.407 1.00 90.88 88 ALA A O 1
ATOM 686 N N . VAL A 1 89 ? 3.733 11.281 -7.144 1.00 93.81 89 VAL A N 1
ATOM 687 C CA . VAL A 1 89 ? 4.376 11.096 -5.837 1.00 93.81 89 VAL A CA 1
ATOM 688 C C . VAL A 1 89 ? 4.104 12.292 -4.925 1.00 93.81 89 VAL A C 1
ATOM 690 O O . VAL A 1 89 ? 3.691 12.099 -3.781 1.00 93.81 89 VAL A O 1
ATOM 693 N N . ASP A 1 90 ? 4.219 13.521 -5.428 1.00 93.94 90 ASP A N 1
ATOM 694 C CA . ASP A 1 90 ? 3.923 14.721 -4.636 1.00 93.94 90 ASP A CA 1
ATOM 695 C C . ASP A 1 90 ? 2.452 14.782 -4.199 1.00 93.94 90 ASP A C 1
ATOM 697 O O . ASP A 1 90 ? 2.154 15.051 -3.031 1.00 93.94 90 ASP A O 1
ATOM 701 N N . ARG A 1 91 ? 1.510 14.437 -5.090 1.00 93.81 91 ARG A N 1
ATOM 702 C CA . ARG A 1 91 ? 0.083 14.316 -4.733 1.00 93.81 91 ARG A CA 1
ATOM 703 C C . ARG A 1 91 ? -0.176 13.220 -3.702 1.00 93.81 91 ARG A C 1
ATOM 705 O O . ARG A 1 91 ? -1.111 13.324 -2.907 1.00 93.81 91 ARG A O 1
ATOM 712 N N . GLN A 1 92 ? 0.589 12.133 -3.729 1.00 91.62 92 GLN A N 1
ATOM 713 C CA . GLN A 1 92 ? 0.480 11.083 -2.720 1.00 91.62 92 GLN A CA 1
ATOM 714 C C . GLN A 1 92 ? 0.988 11.579 -1.365 1.00 91.62 92 GLN A C 1
ATOM 716 O O . GLN A 1 92 ? 0.259 11.489 -0.380 1.00 91.62 92 GLN A O 1
ATOM 721 N N . ARG A 1 93 ? 2.156 12.225 -1.343 1.00 94.00 93 ARG A N 1
ATOM 722 C CA . ARG A 1 93 ? 2.733 12.820 -0.135 1.00 94.00 93 ARG A CA 1
ATOM 723 C C . ARG A 1 93 ? 1.811 13.858 0.506 1.00 94.00 93 ARG A C 1
ATOM 725 O O . ARG A 1 93 ? 1.672 13.876 1.724 1.00 94.00 93 ARG A O 1
ATOM 732 N N . GLN A 1 94 ? 1.140 14.690 -0.293 1.00 94.62 94 GLN A N 1
ATOM 733 C CA . GLN A 1 94 ? 0.150 15.645 0.220 1.00 94.62 94 GLN A CA 1
ATOM 734 C C . GLN A 1 94 ? -1.032 14.954 0.910 1.00 94.62 94 GLN A C 1
ATOM 736 O O . GLN A 1 94 ? -1.444 15.383 1.986 1.00 94.62 94 GLN A O 1
ATOM 741 N N . ARG A 1 95 ? -1.548 13.863 0.332 1.00 94.56 95 ARG A N 1
ATOM 742 C CA . ARG A 1 95 ? -2.642 13.089 0.939 1.00 94.56 95 ARG A CA 1
ATOM 743 C C . ARG A 1 95 ? -2.219 12.409 2.237 1.00 94.56 95 ARG A C 1
ATOM 745 O O . ARG A 1 95 ? -3.016 12.342 3.169 1.00 94.56 95 ARG A O 1
ATOM 752 N N . ASP A 1 96 ? -0.983 11.930 2.312 1.00 92.44 96 ASP A N 1
ATOM 753 C CA . ASP A 1 96 ? -0.459 11.313 3.530 1.00 92.44 96 ASP A CA 1
ATOM 754 C C . ASP A 1 96 ? -0.284 12.349 4.652 1.00 92.44 96 ASP A C 1
ATOM 756 O O . ASP A 1 96 ? -0.712 12.102 5.779 1.00 92.44 96 ASP A O 1
ATOM 760 N N . LEU A 1 97 ? 0.211 13.550 4.331 1.00 96.06 97 LEU A N 1
ATOM 761 C CA . LEU A 1 97 ? 0.281 14.669 5.281 1.00 96.06 97 LEU A CA 1
ATOM 762 C C . LEU A 1 97 ? -1.106 15.114 5.769 1.00 96.06 97 LEU A C 1
ATOM 764 O O . LEU A 1 97 ? -1.288 15.417 6.948 1.00 96.06 97 LEU A O 1
ATOM 768 N N . GLU A 1 98 ? -2.103 15.146 4.884 1.00 95.31 98 GLU A N 1
ATOM 769 C CA . GLU A 1 98 ? -3.479 15.486 5.259 1.00 95.31 98 GLU A CA 1
ATOM 770 C C . GLU A 1 98 ? -4.089 14.430 6.192 1.00 95.31 98 GLU A C 1
ATOM 772 O O . GLU A 1 98 ? -4.707 14.771 7.202 1.00 95.31 98 GLU A O 1
ATOM 777 N N . ARG A 1 99 ? -3.857 13.141 5.911 1.00 95.19 99 ARG A N 1
ATOM 778 C CA . ARG A 1 99 ? -4.278 12.040 6.790 1.00 95.19 99 ARG A CA 1
ATOM 779 C C . ARG A 1 99 ? -3.624 12.121 8.159 1.00 95.19 99 ARG A C 1
ATOM 781 O O . ARG A 1 99 ? -4.308 11.920 9.160 1.00 95.19 99 ARG A O 1
ATOM 788 N N . GLU A 1 100 ? -2.333 12.428 8.212 1.00 95.31 100 GLU A N 1
ATOM 789 C CA . GLU A 1 100 ? -1.617 12.595 9.474 1.00 95.31 100 GLU A CA 1
ATOM 790 C C . GLU A 1 100 ? -2.185 13.769 10.281 1.00 95.31 100 GLU A C 1
ATOM 792 O O . GLU A 1 100 ? -2.454 13.633 11.475 1.00 95.31 100 GLU A O 1
ATOM 797 N N . ARG A 1 101 ? -2.476 14.896 9.621 1.00 96.56 101 ARG A N 1
ATOM 798 C CA . ARG A 1 101 ? -3.102 16.058 10.262 1.00 96.56 101 ARG A CA 1
ATOM 799 C C . ARG A 1 101 ? -4.485 15.728 10.830 1.00 96.56 101 ARG A C 1
ATOM 801 O O . ARG A 1 101 ? -4.769 16.081 11.973 1.00 96.56 101 ARG A O 1
ATOM 808 N N . LEU A 1 102 ? -5.321 15.019 10.071 1.00 96.69 102 LEU A N 1
ATOM 809 C CA . LEU A 1 102 ? -6.638 14.567 10.535 1.00 96.69 102 LEU A CA 1
ATOM 810 C C . LEU A 1 102 ? -6.532 13.568 11.695 1.00 96.69 102 LEU A C 1
ATOM 812 O O . LEU A 1 102 ? -7.349 13.602 12.616 1.00 96.69 102 LEU A O 1
ATOM 816 N N . ALA A 1 103 ? -5.525 12.691 11.679 1.00 95.19 103 ALA A N 1
ATOM 817 C CA . ALA A 1 103 ? -5.265 11.768 12.779 1.00 95.19 103 ALA A CA 1
ATOM 818 C C . ALA A 1 103 ? -4.869 12.521 14.059 1.00 95.19 103 ALA A C 1
ATOM 820 O O . ALA A 1 103 ? -5.423 12.247 15.122 1.00 95.19 103 ALA A O 1
ATOM 821 N N . GLN A 1 104 ? -3.983 13.517 13.959 1.00 96.31 104 GLN A N 1
ATOM 822 C CA . GLN A 1 104 ? -3.607 14.366 15.094 1.00 96.31 104 GLN A CA 1
ATOM 823 C C . GLN A 1 104 ? -4.804 15.150 15.651 1.00 96.31 104 GLN A C 1
ATOM 825 O O . GLN A 1 104 ? -4.970 15.247 16.869 1.00 96.31 104 GLN A O 1
ATOM 830 N N . GLU A 1 105 ? -5.663 15.680 14.779 1.00 96.12 105 GLU A N 1
ATOM 831 C CA . GLU A 1 105 ? -6.873 16.394 15.190 1.00 96.12 105 GLU A CA 1
ATOM 832 C C . GLU A 1 105 ? -7.862 15.476 15.919 1.00 96.12 105 GLU A C 1
ATOM 834 O O . GLU A 1 105 ? -8.370 15.840 16.982 1.00 96.12 105 GLU A O 1
ATOM 839 N N . ARG A 1 106 ? -8.070 14.251 15.419 1.00 95.25 106 ARG A N 1
ATOM 840 C CA . ARG A 1 106 ? -8.873 13.229 16.106 1.00 95.25 106 ARG A CA 1
ATOM 841 C C . ARG A 1 106 ? -8.342 12.922 17.500 1.00 95.25 106 ARG A C 1
ATOM 843 O O . ARG A 1 106 ? -9.119 12.959 18.449 1.00 95.25 106 ARG A O 1
ATOM 850 N N . THR A 1 107 ? -7.039 12.684 17.635 1.00 95.62 107 THR A N 1
ATOM 851 C CA . THR A 1 107 ? -6.416 12.414 18.938 1.00 95.62 107 THR A CA 1
ATOM 852 C C . THR A 1 107 ? -6.614 13.584 19.903 1.00 95.62 107 THR A C 1
ATOM 854 O O . THR A 1 107 ? -6.906 13.382 21.079 1.00 95.62 107 THR A O 1
ATOM 857 N N . ARG A 1 108 ? -6.513 14.827 19.417 1.00 96.56 108 ARG A N 1
ATOM 858 C CA . ARG A 1 108 ? -6.740 16.024 20.240 1.00 96.56 108 ARG A CA 1
ATOM 859 C C . ARG A 1 108 ? -8.191 16.137 20.716 1.00 96.56 108 ARG A C 1
ATOM 861 O O . ARG A 1 108 ? -8.422 16.481 21.875 1.00 96.56 108 ARG A O 1
ATOM 868 N N . LEU A 1 109 ? -9.157 15.849 19.844 1.00 96.06 109 LEU A N 1
ATOM 869 C CA . LEU A 1 109 ? -10.579 15.838 20.201 1.00 96.06 109 LEU A CA 1
ATOM 870 C C . LEU A 1 109 ? -10.906 14.719 21.195 1.00 96.06 109 LEU A C 1
ATOM 872 O O . LEU A 1 109 ? -11.663 14.942 22.137 1.00 96.06 109 LEU A O 1
ATOM 876 N N . GLU A 1 110 ? -10.308 13.540 21.027 1.00 95.81 110 GLU A N 1
ATOM 877 C CA . GLU A 1 110 ? -10.474 12.414 21.948 1.00 95.81 110 GLU A CA 1
ATOM 878 C C . GLU A 1 110 ? -9.937 12.749 23.345 1.00 95.81 110 GLU A C 1
ATOM 880 O O . GLU A 1 110 ? -10.652 12.582 24.333 1.00 95.81 110 GLU A O 1
ATOM 885 N N . GLN A 1 111 ? -8.745 13.351 23.428 1.00 96.06 111 GLN A N 1
ATOM 886 C CA . GLN A 1 111 ? -8.193 13.840 24.696 1.00 96.06 111 GLN A CA 1
ATOM 887 C C . GLN A 1 111 ? -9.093 14.895 25.357 1.00 96.06 111 GLN A C 1
ATOM 889 O O . GLN A 1 111 ? -9.300 14.857 26.571 1.00 96.06 111 GLN A O 1
ATOM 894 N N . GLN A 1 112 ? -9.670 15.822 24.582 1.00 95.94 112 GLN A N 1
ATOM 895 C CA . GLN A 1 112 ? -10.621 16.802 25.119 1.00 95.94 112 GLN A CA 1
ATOM 896 C C . GLN A 1 112 ? -11.901 16.142 25.647 1.00 95.94 112 GLN A C 1
ATOM 898 O O . GLN A 1 112 ? -12.377 16.503 26.727 1.00 95.94 112 GLN A O 1
ATOM 903 N N . ALA A 1 113 ? -12.452 15.170 24.921 1.00 94.38 113 ALA A N 1
ATOM 904 C CA . ALA A 1 113 ? -13.644 14.441 25.341 1.00 94.38 113 ALA A CA 1
ATOM 905 C C . ALA A 1 113 ? -13.388 13.619 26.614 1.00 94.38 113 ALA A C 1
ATOM 907 O O . ALA A 1 113 ? -14.231 13.578 27.514 1.00 94.38 113 ALA A O 1
ATOM 908 N N . GLU A 1 114 ? -12.214 13.000 26.731 1.00 95.31 114 GLU A N 1
ATOM 909 C CA . GLU A 1 114 ? -11.826 12.258 27.927 1.00 95.31 114 GLU A CA 1
ATOM 910 C C . GLU A 1 114 ? -11.632 13.183 29.134 1.00 95.31 114 GLU A C 1
ATOM 912 O O . GLU A 1 114 ? -12.126 12.890 30.227 1.00 95.31 114 GLU A O 1
ATOM 917 N N . GLN A 1 115 ? -11.025 14.355 28.932 1.00 94.38 115 GLN A N 1
ATOM 918 C CA . GLN A 1 115 ? -10.905 15.367 29.979 1.00 94.38 115 GLN A CA 1
ATOM 919 C C . GLN A 1 115 ? -12.283 15.852 30.462 1.00 94.38 115 GLN A C 1
ATOM 921 O O . GLN A 1 115 ? -12.508 15.973 31.669 1.00 94.38 115 GLN A O 1
ATOM 926 N N . GLN A 1 116 ? -13.240 16.060 29.549 1.00 93.75 116 GLN A N 1
ATOM 927 C CA . GLN A 1 116 ? -14.624 16.386 29.915 1.00 93.75 116 GLN A CA 1
ATOM 928 C C . GLN A 1 116 ? -15.306 15.247 30.682 1.00 93.75 116 GLN A C 1
ATOM 930 O O . GLN A 1 116 ? -15.985 15.502 31.679 1.00 93.75 116 GLN A O 1
ATOM 935 N N . ARG A 1 117 ? -15.097 13.985 30.281 1.00 93.50 117 ARG A N 1
ATOM 936 C CA . ARG A 1 117 ? -15.616 12.821 31.020 1.00 93.50 117 ARG A CA 1
ATOM 937 C C . ARG A 1 117 ? -15.076 12.767 32.445 1.00 93.50 117 ARG A C 1
ATOM 939 O O . ARG A 1 117 ? -15.854 12.555 33.373 1.00 93.50 117 ARG A O 1
ATOM 946 N N . GLN A 1 118 ? -13.780 12.997 32.640 1.00 92.44 118 GLN A N 1
ATOM 947 C CA . GLN A 1 118 ? -13.187 13.015 33.979 1.00 92.44 118 GLN A CA 1
ATOM 948 C C . GLN A 1 118 ? -13.766 14.140 34.846 1.00 92.44 118 GLN A C 1
ATOM 950 O O . GLN A 1 118 ? -14.081 13.912 36.015 1.00 92.44 118 GLN A O 1
ATOM 955 N N . GLN A 1 119 ? -13.982 15.331 34.278 1.00 92.44 119 GLN A N 1
ATOM 956 C CA . GLN A 1 119 ? -14.635 16.432 34.993 1.00 92.44 119 GLN A CA 1
ATOM 957 C C . GLN A 1 119 ? -16.079 16.093 35.382 1.00 92.44 119 GLN A C 1
ATOM 959 O O . GLN A 1 119 ? -16.478 16.357 36.518 1.00 92.44 119 GLN A O 1
ATOM 964 N N . ALA A 1 120 ? -16.846 15.465 34.487 1.00 90.56 120 ALA A N 1
ATOM 965 C CA . ALA A 1 120 ? -18.212 15.033 34.775 1.00 90.56 120 ALA A CA 1
ATOM 966 C C . ALA A 1 120 ? -18.256 13.991 35.908 1.00 90.56 120 ALA A C 1
ATOM 968 O O . ALA A 1 120 ? -19.049 14.127 36.841 1.00 90.56 120 ALA A O 1
ATOM 969 N N . ILE A 1 121 ? -17.354 13.000 35.885 1.00 91.12 121 ILE A N 1
ATOM 970 C CA . ILE A 1 121 ? -17.233 11.993 36.952 1.00 91.12 121 ILE A CA 1
ATOM 971 C C . ILE A 1 121 ? -16.865 12.660 38.284 1.00 91.12 121 ILE A C 1
ATOM 973 O O . ILE A 1 121 ? -17.485 12.377 39.310 1.00 91.12 121 ILE A O 1
ATOM 977 N N . ALA A 1 122 ? -15.904 13.589 38.284 1.00 89.94 122 ALA A N 1
ATOM 978 C CA . ALA A 1 122 ? -15.499 14.309 39.490 1.00 89.94 122 ALA A CA 1
ATOM 979 C C . ALA A 1 122 ? -16.643 15.158 40.081 1.00 89.94 122 ALA A C 1
ATOM 981 O O . ALA A 1 122 ? -16.820 15.203 41.301 1.00 89.94 122 ALA A O 1
ATOM 982 N N . GLN A 1 123 ? -17.455 15.807 39.239 1.00 88.38 123 GLN A N 1
ATOM 983 C CA . GLN A 1 123 ? -18.640 16.545 39.689 1.00 88.38 123 GLN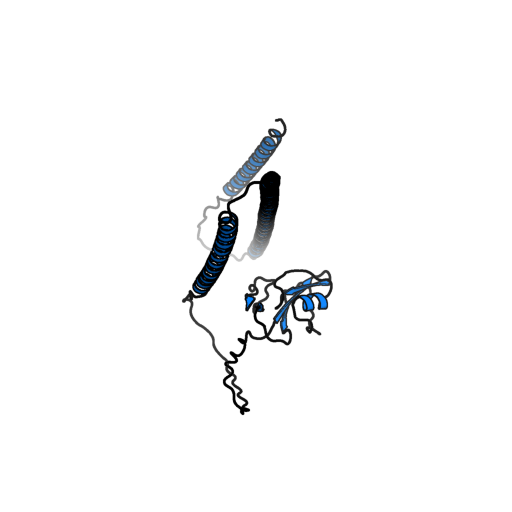 A CA 1
ATOM 984 C C . GLN A 1 123 ? -19.708 15.613 40.270 1.00 88.38 123 GLN A C 1
ATOM 986 O O . GLN A 1 123 ? -20.264 15.911 41.329 1.00 88.38 123 GLN A O 1
ATOM 991 N N . GLN A 1 124 ? -19.953 14.466 39.633 1.00 86.88 124 GLN A N 1
ATOM 992 C CA . GLN A 1 124 ? -20.896 13.467 40.132 1.00 86.88 124 GLN A CA 1
ATOM 993 C C . GLN A 1 124 ? -20.459 12.922 41.500 1.00 86.88 124 GLN A C 1
ATOM 995 O O . GLN A 1 124 ? -21.277 12.822 42.418 1.00 86.88 124 GLN A O 1
ATOM 1000 N N . GLN A 1 125 ? -19.161 12.657 41.681 1.00 86.31 125 GLN A N 1
ATOM 1001 C CA . GLN A 1 125 ? -18.608 12.255 42.975 1.00 86.31 125 GLN A CA 1
ATOM 1002 C C . GLN A 1 125 ? -18.810 13.341 44.039 1.00 86.31 125 GLN A C 1
ATOM 1004 O O . GLN A 1 125 ? -19.299 13.034 45.127 1.00 86.31 125 GLN A O 1
ATOM 1009 N N . ARG A 1 126 ? -18.544 14.618 43.728 1.00 81.75 126 ARG A N 1
ATOM 1010 C CA . ARG A 1 126 ? -18.795 15.730 44.667 1.00 81.75 126 ARG A CA 1
ATOM 1011 C C . ARG A 1 126 ? -20.268 15.859 45.061 1.00 81.75 126 ARG A C 1
ATOM 1013 O O . ARG A 1 126 ? -20.554 16.063 46.237 1.00 81.75 126 ARG A O 1
ATOM 1020 N N . GLN A 1 127 ? -21.201 15.695 44.123 1.00 81.25 127 GLN A N 1
ATOM 1021 C CA . GLN A 1 127 ? -22.639 15.721 44.423 1.00 81.25 127 GLN A CA 1
ATOM 1022 C C . GLN A 1 127 ? -23.066 14.529 45.290 1.00 81.25 127 GLN A C 1
ATOM 1024 O O . GLN A 1 127 ? -23.841 14.694 46.232 1.00 81.25 127 GLN A O 1
ATOM 1029 N N . SER A 1 128 ? -22.528 13.335 45.026 1.00 74.69 128 SER A N 1
ATOM 1030 C CA . SER A 1 128 ? -22.794 12.156 45.858 1.00 74.69 128 SER A CA 1
ATOM 1031 C C . SER A 1 128 ? -22.216 12.289 47.275 1.00 74.69 128 SER A C 1
ATOM 1033 O O . SER A 1 128 ? -22.890 11.929 48.238 1.00 74.69 128 SER A O 1
ATOM 1035 N N . ALA A 1 129 ? -21.034 12.898 47.429 1.00 66.94 129 ALA A N 1
ATOM 1036 C CA . ALA A 1 129 ? -20.436 13.193 48.730 1.00 66.94 129 ALA A CA 1
ATOM 1037 C C . ALA A 1 129 ? -21.217 14.271 49.506 1.00 66.94 129 ALA A C 1
ATOM 1039 O O . ALA A 1 129 ? -21.414 14.132 50.713 1.00 66.94 129 ALA A O 1
ATOM 1040 N N . ALA A 1 130 ? -21.727 15.305 48.826 1.00 61.72 130 ALA A N 1
ATOM 1041 C CA . ALA A 1 130 ? -22.580 16.324 49.443 1.00 61.72 130 ALA A CA 1
ATOM 1042 C C . ALA A 1 130 ? -23.926 15.743 49.920 1.00 61.72 130 ALA A C 1
ATOM 1044 O O . ALA A 1 130 ? -24.375 16.042 51.026 1.00 61.72 130 ALA A O 1
ATOM 1045 N N . ASN A 1 131 ? -24.534 14.841 49.140 1.00 59.72 131 ASN A N 1
ATOM 1046 C CA . ASN A 1 131 ? -25.761 14.141 49.534 1.00 59.72 131 ASN A CA 1
ATOM 1047 C C . ASN A 1 131 ? -25.531 13.131 50.674 1.00 59.72 131 ASN A C 1
ATOM 1049 O O . ASN A 1 131 ? -26.381 13.005 51.555 1.00 59.72 131 ASN A O 1
ATOM 1053 N N . ALA A 1 132 ? -24.373 12.463 50.721 1.00 54.31 132 ALA A N 1
ATOM 1054 C CA . ALA A 1 132 ? -23.992 11.604 51.845 1.00 54.31 132 ALA A CA 1
ATOM 1055 C C . ALA A 1 132 ? -23.732 12.407 53.138 1.00 54.31 132 ALA A C 1
ATOM 1057 O O . ALA A 1 132 ? -24.087 11.957 54.228 1.00 54.31 132 ALA A O 1
ATOM 1058 N N . GLY A 1 133 ? -23.176 13.620 53.026 1.00 51.16 133 GLY A N 1
ATOM 1059 C CA . GLY A 1 133 ? -23.031 14.556 54.147 1.00 51.16 133 GLY A CA 1
ATOM 1060 C C . GLY A 1 133 ? -24.376 15.027 54.710 1.00 51.16 133 GLY A C 1
ATOM 1061 O O . GLY A 1 133 ? -24.544 15.087 55.927 1.00 51.16 133 GLY A O 1
ATOM 1062 N N . ASN A 1 134 ? -25.366 15.263 53.844 1.00 49.50 134 ASN A N 1
ATOM 1063 C CA . ASN A 1 134 ? -26.712 15.668 54.260 1.00 49.50 134 ASN A CA 1
ATOM 1064 C C . ASN A 1 134 ? -27.516 14.510 54.890 1.00 49.50 134 ASN A C 1
ATOM 1066 O O . ASN A 1 134 ? -28.294 14.724 55.816 1.00 49.50 134 ASN A O 1
ATOM 1070 N N . ALA A 1 135 ? -27.271 13.262 54.472 1.00 48.25 135 ALA A N 1
ATOM 1071 C CA . ALA A 1 135 ? -27.834 12.077 55.127 1.00 48.25 135 ALA A CA 1
ATOM 1072 C C . ALA A 1 135 ? -27.256 11.846 56.538 1.00 48.25 135 ALA A C 1
ATOM 1074 O O . ALA A 1 135 ? -27.951 11.338 57.415 1.00 48.25 135 ALA A O 1
ATOM 1075 N N . ARG A 1 136 ? -26.006 12.261 56.796 1.00 44.16 136 ARG A N 1
ATOM 1076 C CA . ARG A 1 136 ? -25.370 12.135 58.120 1.00 44.16 136 ARG A CA 1
ATOM 1077 C C . ARG A 1 136 ? -25.796 13.232 59.107 1.00 44.16 136 ARG A C 1
ATOM 1079 O O . ARG A 1 136 ? -25.722 13.004 60.310 1.00 44.16 136 ARG A O 1
ATOM 1086 N N . ALA A 1 137 ? -26.306 14.368 58.624 1.00 42.97 137 ALA A N 1
ATOM 1087 C CA . ALA A 1 137 ? -26.902 15.417 59.458 1.00 42.97 137 ALA A CA 1
ATOM 1088 C C . ALA A 1 137 ? -28.324 15.076 59.963 1.00 42.97 137 ALA A C 1
ATOM 1090 O O . ALA A 1 137 ? -28.774 15.666 60.939 1.00 42.97 137 ALA A O 1
ATOM 1091 N N . ILE A 1 138 ? -29.009 14.090 59.363 1.00 46.75 138 ILE A N 1
ATOM 1092 C CA . ILE A 1 138 ? -30.362 13.639 59.767 1.00 46.75 138 ILE A CA 1
ATOM 1093 C C . ILE A 1 138 ? -30.321 12.481 60.791 1.00 46.75 138 ILE A C 1
ATOM 1095 O O . ILE A 1 138 ? -31.343 12.102 61.351 1.00 46.75 138 ILE A O 1
ATOM 1099 N N . VAL A 1 139 ? -29.143 11.933 61.112 1.00 48.81 139 VAL A N 1
ATOM 1100 C CA . VAL A 1 139 ? -29.000 10.832 62.096 1.00 48.81 139 VAL A CA 1
ATOM 1101 C C . VAL A 1 139 ? -28.645 11.349 63.507 1.00 48.81 139 VAL A C 1
ATOM 1103 O O . VAL A 1 139 ? -28.520 10.572 64.447 1.00 48.81 139 VAL A O 1
ATOM 1106 N N . GLY A 1 140 ? -28.509 12.669 63.690 1.00 42.59 140 GLY A N 1
ATOM 1107 C CA . GLY A 1 140 ? -28.025 13.278 64.937 1.00 42.59 140 GLY A CA 1
ATOM 1108 C C . GLY A 1 140 ? -29.073 13.911 65.858 1.00 42.59 140 GLY A C 1
ATOM 1109 O O . GLY A 1 140 ? -28.702 14.397 66.922 1.00 42.59 140 GLY A O 1
ATOM 1110 N N . THR A 1 141 ? -30.357 13.949 65.501 1.00 42.47 141 THR A N 1
ATOM 1111 C CA . THR A 1 141 ? -31.376 14.586 66.354 1.00 42.47 141 THR A CA 1
ATOM 1112 C C . THR A 1 141 ? -32.611 13.705 66.431 1.00 42.47 141 THR A C 1
ATOM 1114 O O . THR A 1 141 ? -33.305 13.485 65.443 1.00 42.47 141 THR A O 1
ATOM 1117 N N . GLY A 1 142 ? -32.826 13.135 67.619 1.00 47.03 142 GLY A N 1
ATOM 1118 C CA . GLY A 1 142 ? -33.931 12.238 67.919 1.00 47.03 142 GLY A CA 1
ATOM 1119 C C . GLY A 1 142 ? -35.285 12.848 67.567 1.00 47.03 142 GLY A C 1
ATOM 1120 O O . GLY A 1 142 ? -35.540 14.024 67.812 1.00 47.03 142 GLY A O 1
ATOM 1121 N N . GLY A 1 143 ? -36.161 12.028 67.000 1.00 40.03 143 GLY A N 1
ATOM 1122 C CA . GLY A 1 143 ? -37.501 12.452 66.634 1.00 40.03 143 GLY A CA 1
ATOM 1123 C C . GLY A 1 143 ? -38.298 11.289 66.076 1.00 40.03 143 GLY A C 1
ATOM 1124 O O . GLY A 1 143 ? -38.028 10.790 64.991 1.00 40.03 143 GLY A O 1
ATOM 1125 N N . ILE A 1 144 ? -39.257 10.838 66.869 1.00 46.94 144 ILE A N 1
ATOM 1126 C CA . ILE A 1 144 ? -40.233 9.798 66.566 1.00 46.94 144 ILE A CA 1
ATOM 1127 C C . ILE A 1 144 ? -41.015 10.174 65.293 1.00 46.94 144 ILE A C 1
ATOM 1129 O O . ILE A 1 144 ? -41.572 11.263 65.216 1.00 46.94 144 ILE A O 1
ATOM 1133 N N . GLY A 1 145 ? -41.108 9.238 64.340 1.00 44.94 145 GLY A N 1
ATOM 1134 C CA . GLY A 1 145 ? -42.144 9.224 63.299 1.00 44.94 145 GLY A CA 1
ATOM 1135 C C . GLY A 1 145 ? -41.723 9.685 61.900 1.00 44.94 145 GLY A C 1
ATOM 1136 O O . GLY A 1 145 ? -41.838 10.858 61.576 1.00 44.94 145 GLY A O 1
ATOM 1137 N N . ASN A 1 146 ? -41.335 8.741 61.030 1.00 44.31 146 ASN A N 1
ATOM 1138 C CA . ASN A 1 146 ? -41.873 8.637 59.660 1.00 44.31 146 ASN A CA 1
ATOM 1139 C C . ASN A 1 146 ? -41.288 7.425 58.914 1.00 44.31 146 ASN A C 1
ATOM 1141 O O . ASN A 1 146 ? -40.332 7.520 58.145 1.00 44.31 146 ASN A O 1
ATOM 1145 N N . SER A 1 147 ? -41.923 6.269 59.095 1.00 46.69 147 SER A N 1
ATOM 1146 C CA . SER A 1 147 ? -41.599 5.009 58.408 1.00 46.69 147 SER A CA 1
ATOM 1147 C C . SER A 1 147 ? -41.985 4.994 56.916 1.00 46.69 147 SER A C 1
ATOM 1149 O O . SER A 1 147 ? -41.815 3.980 56.246 1.00 46.69 147 SER A O 1
ATOM 1151 N N . SER A 1 148 ? -42.489 6.109 56.376 1.00 47.25 148 SER A N 1
ATOM 1152 C CA . SER A 1 148 ? -43.010 6.213 55.003 1.00 47.25 148 SER A CA 1
ATOM 1153 C C . SER A 1 148 ? -42.023 6.831 53.999 1.00 47.25 148 SER A C 1
ATOM 1155 O O . SER A 1 148 ? -42.267 6.779 52.798 1.00 47.25 148 SER A O 1
ATOM 1157 N N . ALA A 1 149 ? -40.906 7.417 54.453 1.00 48.91 149 ALA A N 1
ATOM 1158 C CA . ALA A 1 149 ? -39.947 8.100 53.570 1.00 48.91 149 ALA A CA 1
ATOM 1159 C C . ALA A 1 149 ? -38.809 7.189 53.061 1.00 48.91 149 ALA A C 1
ATOM 1161 O O . ALA A 1 149 ? -38.272 7.408 51.975 1.00 48.91 149 ALA A O 1
ATOM 1162 N N . ILE A 1 150 ? -38.465 6.133 53.807 1.00 49.59 150 ILE A N 1
ATOM 1163 C CA . ILE A 1 150 ? -37.366 5.211 53.460 1.00 49.59 150 ILE A CA 1
ATOM 1164 C C . ILE A 1 150 ? -37.790 4.236 52.344 1.00 49.59 150 ILE A C 1
ATOM 1166 O O . ILE A 1 150 ? -36.992 3.888 51.472 1.00 49.59 150 ILE A O 1
ATOM 1170 N N . SER A 1 151 ? -39.071 3.865 52.293 1.00 51.62 151 SER A N 1
ATOM 1171 C CA . SER A 1 151 ? -39.652 3.040 51.226 1.00 51.62 151 SER A CA 1
ATOM 1172 C C . SER A 1 151 ? -39.758 3.783 49.884 1.00 51.62 151 SER A C 1
ATOM 1174 O O . SER A 1 151 ? -39.516 3.184 48.836 1.00 51.62 151 SER A O 1
ATOM 1176 N N . GLY A 1 152 ? -40.014 5.098 49.895 1.00 49.94 152 GLY A N 1
ATOM 1177 C CA . GLY A 1 152 ? -40.064 5.924 48.679 1.00 49.94 152 GLY A CA 1
ATOM 1178 C C . GLY A 1 152 ? -38.706 6.093 47.979 1.00 49.94 152 GLY A C 1
ATOM 1179 O O . GLY A 1 152 ? -38.635 6.096 46.747 1.00 49.94 152 GLY A O 1
ATOM 1180 N N . GLN A 1 153 ? -37.601 6.167 48.734 1.00 52.72 153 GLN A N 1
ATOM 1181 C CA . GLN A 1 153 ? -36.252 6.250 48.148 1.00 52.72 153 GLN A CA 1
ATOM 1182 C C . GLN A 1 153 ? -35.768 4.915 47.558 1.00 52.72 153 GLN A C 1
ATOM 1184 O O . GLN A 1 153 ? -35.107 4.908 46.520 1.00 52.72 153 GLN A O 1
ATOM 1189 N N . GLN A 1 154 ? -36.148 3.772 48.143 1.00 55.50 154 GLN A N 1
ATOM 1190 C CA . GLN A 1 154 ? -35.844 2.463 47.547 1.00 55.50 154 GLN A CA 1
ATOM 1191 C C . GLN A 1 154 ? -36.676 2.177 46.287 1.00 55.50 154 GLN A C 1
ATOM 1193 O O . GLN A 1 154 ? -36.157 1.615 45.322 1.00 55.50 154 GLN A O 1
ATOM 1198 N N . GLN A 1 155 ? -37.941 2.607 46.247 1.00 57.31 155 GLN A N 1
ATOM 1199 C CA . GLN A 1 155 ? -38.789 2.453 45.058 1.00 57.31 155 GLN A CA 1
ATOM 1200 C C . GLN A 1 155 ? -38.319 3.324 43.883 1.00 57.31 155 GLN A C 1
ATOM 1202 O O . GLN A 1 155 ? -38.333 2.871 42.740 1.00 57.31 155 GLN A O 1
ATOM 1207 N N . THR A 1 156 ? -37.830 4.539 44.145 1.00 60.47 156 THR A N 1
ATOM 1208 C CA . THR A 1 156 ? -37.296 5.427 43.094 1.00 60.47 156 THR A CA 1
ATOM 1209 C C . THR A 1 156 ? -35.937 4.978 42.553 1.00 60.47 156 THR A C 1
ATOM 1211 O O . THR A 1 156 ? -35.680 5.137 41.357 1.00 60.47 156 THR A O 1
ATOM 1214 N N . ALA A 1 157 ? -35.084 4.365 43.380 1.00 59.22 157 ALA A N 1
ATOM 1215 C CA . ALA A 1 157 ? -33.833 3.761 42.918 1.00 59.22 157 ALA A CA 1
ATOM 1216 C C . ALA A 1 157 ? -34.088 2.560 41.992 1.00 59.22 157 ALA A C 1
ATOM 1218 O O . ALA A 1 157 ? -33.511 2.487 40.908 1.00 59.22 157 ALA A O 1
ATOM 1219 N N . LYS A 1 158 ? -35.022 1.679 42.372 1.00 67.12 158 LYS A N 1
ATOM 1220 C CA . LYS A 1 158 ? -35.399 0.510 41.566 1.00 67.12 158 LYS A CA 1
ATOM 1221 C C . LYS A 1 158 ? -36.061 0.911 40.244 1.00 67.12 158 LYS A C 1
ATOM 1223 O O . LYS A 1 158 ? -35.704 0.385 39.196 1.00 67.12 158 LYS A O 1
ATOM 1228 N N . ALA A 1 159 ? -36.929 1.925 40.271 1.00 66.75 159 ALA A N 1
ATOM 1229 C CA . ALA A 1 159 ? -37.537 2.470 39.059 1.00 66.75 159 ALA A CA 1
ATOM 1230 C C . ALA A 1 159 ? -36.491 3.040 38.084 1.00 66.75 159 ALA A C 1
ATOM 1232 O O . ALA A 1 159 ? -36.600 2.802 36.883 1.00 66.75 159 ALA A O 1
ATOM 1233 N N . ARG A 1 160 ? -35.456 3.740 38.583 1.00 70.50 160 ARG A N 1
ATOM 1234 C CA . ARG A 1 160 ? -34.340 4.257 37.762 1.00 70.50 160 ARG A CA 1
ATOM 1235 C C . ARG A 1 160 ? -33.482 3.152 37.156 1.00 70.50 160 ARG A C 1
ATOM 1237 O O . ARG A 1 160 ? -33.036 3.285 36.018 1.00 70.50 160 ARG A O 1
ATOM 1244 N N . GLU A 1 161 ? -33.242 2.083 37.905 1.00 72.06 161 GLU A N 1
ATOM 1245 C CA . GLU A 1 161 ? -32.467 0.940 37.427 1.00 72.06 161 GLU A CA 1
ATOM 1246 C C . GLU A 1 161 ? -33.213 0.200 36.307 1.00 72.06 161 GLU A C 1
ATOM 1248 O O . GLU A 1 161 ? -32.630 -0.081 35.257 1.00 72.06 161 GLU A O 1
ATOM 1253 N N . ASP A 1 162 ? -34.526 0.014 36.462 1.00 70.25 162 ASP A N 1
ATOM 1254 C CA . ASP A 1 162 ? -35.383 -0.555 35.421 1.00 70.25 162 ASP A CA 1
ATOM 1255 C C . ASP A 1 162 ? -35.482 0.362 34.187 1.00 70.25 162 ASP A C 1
ATOM 1257 O O . ASP A 1 162 ? -35.454 -0.131 33.055 1.00 70.25 162 ASP A O 1
ATOM 1261 N N . THR A 1 163 ? -35.486 1.695 34.359 1.00 74.75 163 THR A N 1
ATOM 1262 C CA . THR A 1 163 ? -35.444 2.626 33.210 1.00 74.75 163 THR A CA 1
ATOM 1263 C C . THR A 1 163 ? -34.109 2.565 32.467 1.00 74.75 163 THR A C 1
ATOM 1265 O O . THR A 1 163 ? -34.089 2.574 31.236 1.00 74.75 163 THR A O 1
ATOM 1268 N N . MET A 1 164 ? -32.982 2.467 33.182 1.00 76.31 164 MET A N 1
ATOM 1269 C CA . MET A 1 164 ? -31.666 2.306 32.552 1.00 76.31 164 MET A CA 1
ATOM 1270 C C . MET A 1 164 ? -31.560 0.977 31.802 1.00 76.31 164 MET A C 1
ATOM 1272 O O . MET A 1 164 ? -31.062 0.949 30.677 1.00 76.31 164 MET A O 1
ATOM 1276 N N . ARG A 1 165 ? -32.086 -0.115 32.368 1.00 78.19 165 ARG A N 1
ATOM 1277 C CA . ARG A 1 165 ? -32.105 -1.424 31.701 1.00 78.19 165 ARG A CA 1
ATOM 1278 C C . ARG A 1 165 ? -32.954 -1.412 30.431 1.00 78.19 165 ARG A C 1
ATOM 1280 O O . ARG A 1 165 ? -32.528 -1.961 29.415 1.00 78.19 165 ARG A O 1
ATOM 1287 N N . ALA A 1 166 ? -34.114 -0.755 30.472 1.00 75.62 166 ALA A N 1
ATOM 1288 C CA . ALA A 1 166 ? -34.981 -0.585 29.309 1.00 75.62 166 ALA A CA 1
ATOM 1289 C C . ALA A 1 166 ? -34.304 0.243 28.203 1.00 75.62 166 ALA A C 1
ATOM 1291 O O . ALA A 1 166 ? -34.348 -0.147 27.036 1.00 75.62 166 ALA A O 1
ATOM 1292 N N . ASN A 1 167 ? -33.603 1.324 28.563 1.00 76.06 167 ASN A N 1
ATOM 1293 C CA . ASN A 1 167 ? -32.866 2.149 27.602 1.00 76.06 167 ASN A CA 1
ATOM 1294 C C . ASN A 1 167 ? -31.701 1.387 26.953 1.00 76.06 167 ASN A C 1
ATOM 1296 O O . ASN A 1 167 ? -31.571 1.410 25.732 1.00 76.06 167 ASN A O 1
ATOM 1300 N N . VAL A 1 168 ? -30.914 0.629 27.726 1.00 78.06 168 VAL A N 1
ATOM 1301 C CA . VAL A 1 168 ? -29.808 -0.187 27.186 1.00 78.06 168 VAL A CA 1
ATOM 1302 C C . VAL A 1 168 ? -30.324 -1.297 26.259 1.00 78.06 168 VAL A C 1
ATOM 1304 O O . VAL A 1 168 ? -29.703 -1.596 25.236 1.00 78.06 168 VAL A O 1
ATOM 1307 N N . ALA A 1 169 ? -31.470 -1.905 26.577 1.00 78.75 169 ALA A N 1
ATOM 1308 C CA . ALA A 1 169 ? -32.100 -2.902 25.712 1.00 78.75 169 ALA A CA 1
ATOM 1309 C C . ALA A 1 169 ? -32.621 -2.286 24.400 1.00 78.75 169 ALA A C 1
ATOM 1311 O O . ALA A 1 169 ? -32.421 -2.865 23.329 1.00 78.75 169 ALA A O 1
ATOM 1312 N N . ALA A 1 170 ? -33.234 -1.100 24.463 1.00 79.25 170 ALA A N 1
ATOM 1313 C CA . ALA A 1 170 ? -33.691 -0.367 23.283 1.00 79.25 170 ALA A CA 1
ATOM 1314 C C . ALA A 1 170 ? -32.520 0.076 22.386 1.00 79.25 170 ALA A C 1
ATOM 1316 O O . ALA A 1 170 ? -32.598 -0.026 21.161 1.00 79.25 170 ALA A O 1
ATOM 1317 N N . GLU A 1 171 ? -31.406 0.497 22.983 1.00 75.06 171 GLU A N 1
ATOM 1318 C CA . GLU A 1 171 ? -30.207 0.932 22.265 1.00 75.06 171 GLU A CA 1
ATOM 1319 C C . GLU A 1 171 ? -29.480 -0.243 21.594 1.00 75.06 171 GLU A C 1
ATOM 1321 O O . GLU A 1 171 ? -29.109 -0.160 20.421 1.00 75.06 171 GLU A O 1
ATOM 1326 N N . ARG A 1 172 ? -29.389 -1.400 22.272 1.00 74.69 172 ARG A N 1
ATOM 1327 C CA . ARG A 1 172 ? -28.916 -2.651 21.651 1.00 74.69 172 ARG A CA 1
ATOM 1328 C C . ARG A 1 172 ? -29.780 -3.077 20.468 1.00 74.69 172 ARG A C 1
ATOM 1330 O O . ARG A 1 172 ? -29.241 -3.566 19.478 1.00 74.69 172 ARG A O 1
ATOM 1337 N N . LYS A 1 173 ? -31.099 -2.883 20.553 1.00 82.88 173 LYS A N 1
ATOM 1338 C CA . LYS A 1 173 ? -32.015 -3.206 19.455 1.00 82.88 173 LYS A CA 1
ATOM 1339 C C . LYS A 1 173 ? -31.829 -2.260 18.262 1.00 82.88 173 LYS A C 1
ATOM 1341 O O . LYS A 1 173 ? -31.749 -2.745 17.138 1.00 82.88 173 LYS A O 1
ATOM 1346 N N . ARG A 1 174 ? -31.641 -0.952 18.495 1.00 79.12 174 ARG A N 1
ATOM 1347 C CA . ARG A 1 174 ? -31.292 0.012 17.429 1.00 79.12 174 ARG A CA 1
ATOM 1348 C C . ARG A 1 174 ? -29.973 -0.332 16.742 1.00 79.12 174 ARG A C 1
ATOM 1350 O O . ARG A 1 174 ? -29.922 -0.321 15.520 1.00 79.12 174 ARG A O 1
ATOM 1357 N N . LEU A 1 175 ? -28.935 -0.680 17.504 1.00 77.06 175 LEU A N 1
ATOM 1358 C CA . LEU A 1 175 ? -27.635 -1.069 16.943 1.00 77.06 175 LEU A CA 1
ATOM 1359 C C . LEU A 1 175 ? -27.708 -2.366 16.121 1.00 77.06 175 LEU A C 1
ATOM 1361 O O . LEU A 1 175 ? -26.972 -2.515 15.147 1.00 77.06 175 LEU A O 1
ATOM 1365 N N . ALA A 1 176 ? -28.585 -3.303 16.493 1.00 76.25 176 ALA A N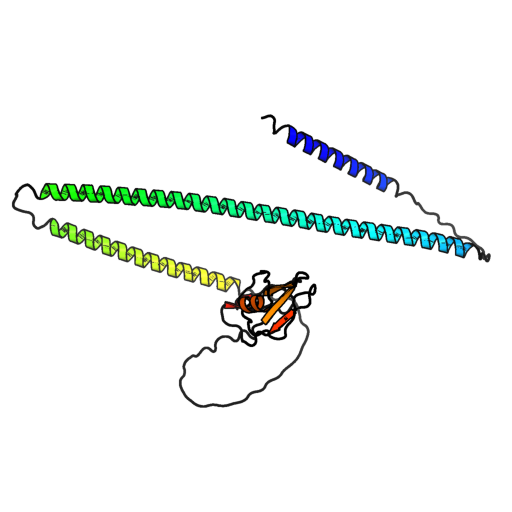 1
ATOM 1366 C CA . ALA A 1 176 ? -28.823 -4.516 15.715 1.00 76.25 176 ALA A CA 1
ATOM 1367 C C . ALA A 1 176 ? -29.556 -4.216 14.393 1.00 76.25 176 ALA A C 1
ATOM 1369 O O . ALA A 1 176 ? -29.097 -4.660 13.342 1.00 76.25 176 ALA A O 1
ATOM 1370 N N . GLU A 1 177 ? -30.620 -3.404 14.422 1.00 78.75 177 GLU A N 1
ATOM 1371 C CA . GLU A 1 177 ? -31.345 -2.975 13.212 1.00 78.75 177 GLU A CA 1
ATOM 1372 C C . GLU A 1 177 ? -30.478 -2.113 12.278 1.00 78.75 177 GLU A C 1
ATOM 1374 O O . GLU A 1 177 ? -30.573 -2.229 11.057 1.00 78.75 177 GLU A O 1
ATOM 1379 N N . GLU A 1 178 ? -29.598 -1.268 12.821 1.00 74.62 178 GLU A N 1
ATOM 1380 C CA . GLU A 1 178 ? -28.671 -0.453 12.027 1.00 74.62 178 GLU A CA 1
ATOM 1381 C C . GLU A 1 178 ? -27.603 -1.314 11.337 1.00 74.62 178 GLU A C 1
ATOM 1383 O O . GLU A 1 178 ? -27.309 -1.107 10.158 1.00 74.62 178 GLU A O 1
ATOM 1388 N N . ARG A 1 179 ? -27.085 -2.343 12.024 1.00 73.50 179 ARG A N 1
ATOM 1389 C CA . ARG A 1 179 ? -26.178 -3.333 11.418 1.00 73.50 179 ARG A CA 1
ATOM 1390 C C . ARG A 1 179 ? -26.859 -4.160 10.332 1.00 73.50 179 ARG A C 1
ATOM 1392 O O . ARG A 1 179 ? -26.233 -4.446 9.315 1.00 73.50 179 ARG A O 1
ATOM 1399 N N . GLU A 1 180 ? -28.123 -4.523 10.518 1.00 71.31 180 GLU A N 1
ATOM 1400 C CA . GLU A 1 180 ? -28.885 -5.270 9.514 1.00 71.31 180 GLU A CA 1
ATOM 1401 C C . GLU A 1 180 ? -29.188 -4.413 8.276 1.00 71.31 180 GLU A C 1
ATOM 1403 O O . GLU A 1 180 ? -29.008 -4.875 7.148 1.00 71.31 180 GLU A O 1
ATOM 1408 N N . ARG A 1 181 ? -29.542 -3.132 8.459 1.00 69.56 181 ARG A N 1
ATOM 1409 C CA . ARG A 1 181 ? -29.709 -2.190 7.340 1.00 69.56 181 ARG A CA 1
ATOM 1410 C C . ARG A 1 181 ? -28.409 -1.948 6.581 1.00 69.56 181 ARG A C 1
ATOM 1412 O O . ARG A 1 181 ? -28.448 -1.934 5.356 1.00 69.56 181 ARG A O 1
ATOM 1419 N N . ALA A 1 182 ? -27.278 -1.812 7.276 1.00 61.94 182 ALA A N 1
ATOM 1420 C CA . ALA A 1 182 ? -25.968 -1.678 6.638 1.00 61.94 182 ALA A CA 1
ATOM 1421 C C . ALA A 1 182 ? -25.586 -2.932 5.824 1.00 61.94 182 ALA A C 1
ATOM 1423 O O . ALA A 1 182 ? -25.063 -2.815 4.718 1.00 61.94 182 ALA A O 1
ATOM 1424 N N . ALA A 1 183 ? -25.914 -4.128 6.323 1.00 60.38 183 ALA A N 1
ATOM 1425 C CA . ALA A 1 183 ? -25.688 -5.379 5.598 1.00 60.38 183 ALA A CA 1
ATOM 1426 C C . ALA A 1 183 ? -26.622 -5.551 4.380 1.00 60.38 183 ALA A C 1
ATOM 1428 O O . ALA A 1 183 ? -26.245 -6.181 3.389 1.00 60.38 183 ALA A O 1
ATOM 1429 N N . ALA A 1 184 ? -27.835 -4.990 4.424 1.00 59.28 184 ALA A N 1
ATOM 1430 C CA . ALA A 1 184 ? -28.782 -5.030 3.310 1.00 59.28 184 ALA A CA 1
ATOM 1431 C C . ALA A 1 184 ? -28.367 -4.106 2.149 1.00 59.28 184 ALA A C 1
ATOM 1433 O O . ALA A 1 184 ? -28.400 -4.534 0.993 1.00 59.28 184 ALA A O 1
ATOM 1434 N N . THR A 1 185 ? -27.895 -2.885 2.431 1.00 58.97 185 THR A N 1
ATOM 1435 C CA . THR A 1 185 ? -27.375 -1.969 1.394 1.00 58.97 185 THR A CA 1
ATOM 1436 C C . THR A 1 185 ? -26.091 -2.477 0.740 1.00 58.97 185 THR A C 1
ATOM 1438 O O . THR A 1 185 ? -25.851 -2.201 -0.437 1.00 58.97 185 THR A O 1
ATOM 1441 N N . GLU A 1 186 ? -25.274 -3.252 1.454 1.00 53.28 186 GLU A N 1
ATOM 1442 C CA . GLU A 1 186 ? -24.073 -3.872 0.884 1.00 53.28 186 GLU A CA 1
ATOM 1443 C C . GLU A 1 186 ? -24.416 -5.016 -0.089 1.00 53.28 186 GLU A C 1
ATOM 1445 O O . GLU A 1 186 ? -23.777 -5.153 -1.133 1.00 53.28 186 GLU A O 1
ATOM 1450 N N . ARG A 1 187 ? -25.500 -5.765 0.164 1.00 52.06 187 ARG A N 1
ATOM 1451 C CA . ARG A 1 187 ? -25.999 -6.801 -0.760 1.00 52.06 187 ARG A CA 1
ATOM 1452 C C . ARG A 1 187 ? -26.609 -6.235 -2.043 1.00 52.06 187 ARG A C 1
ATOM 1454 O O . ARG A 1 187 ? -26.429 -6.830 -3.102 1.00 52.06 187 ARG A O 1
ATOM 1461 N N . GLU A 1 188 ? -27.273 -5.084 -1.988 1.00 49.53 188 GLU A N 1
ATOM 1462 C CA . GLU A 1 188 ? -27.889 -4.474 -3.177 1.00 49.53 188 GLU A CA 1
ATOM 1463 C C . GLU A 1 188 ? -26.846 -3.875 -4.144 1.00 49.53 188 GLU A C 1
ATOM 1465 O O . GLU A 1 188 ? -27.048 -3.841 -5.359 1.00 49.53 188 GLU A O 1
ATOM 1470 N N . ARG A 1 189 ? -25.664 -3.490 -3.638 1.00 51.31 189 ARG A N 1
ATOM 1471 C CA . ARG A 1 189 ? -24.566 -2.951 -4.462 1.00 51.31 189 ARG A CA 1
ATOM 1472 C C . ARG A 1 189 ? -23.778 -4.021 -5.228 1.00 51.31 189 ARG A C 1
ATOM 1474 O O . ARG A 1 189 ? -23.132 -3.693 -6.220 1.00 51.31 189 ARG A O 1
ATOM 1481 N N . VAL A 1 190 ? -23.854 -5.284 -4.804 1.00 52.94 190 VAL A N 1
ATOM 1482 C CA . VAL A 1 190 ? -23.169 -6.430 -5.439 1.00 52.94 190 VAL A CA 1
ATOM 1483 C C . VAL A 1 190 ? -24.049 -7.114 -6.505 1.00 52.94 190 VAL A C 1
ATOM 1485 O O . VAL A 1 190 ? -23.569 -7.960 -7.254 1.00 52.94 190 VAL A O 1
ATOM 1488 N N . MET A 1 191 ? -25.320 -6.716 -6.647 1.00 40.19 191 MET A N 1
ATOM 1489 C CA . MET A 1 191 ? -26.309 -7.408 -7.489 1.00 40.19 191 MET A CA 1
ATOM 1490 C C . MET A 1 191 ? -26.789 -6.637 -8.732 1.00 40.19 191 MET A C 1
ATOM 1492 O O . MET A 1 191 ? -27.828 -6.976 -9.295 1.00 40.19 191 MET A O 1
ATOM 1496 N N . ARG A 1 192 ? -26.047 -5.633 -9.219 1.00 38.25 192 ARG A N 1
ATOM 1497 C CA . ARG A 1 192 ? -26.282 -5.074 -10.565 1.00 38.25 192 ARG A CA 1
ATOM 1498 C C . ARG A 1 192 ? -25.404 -5.797 -11.598 1.00 38.25 192 ARG A C 1
ATOM 1500 O O . ARG A 1 192 ? -24.208 -5.513 -11.648 1.00 38.25 192 ARG A O 1
ATOM 1507 N N . PRO A 1 193 ? -25.953 -6.700 -12.434 1.00 45.00 193 PRO A N 1
ATOM 1508 C CA . PRO A 1 193 ? -25.206 -7.259 -13.548 1.00 45.00 193 PRO A CA 1
ATOM 1509 C C . PRO A 1 193 ? -25.076 -6.187 -14.635 1.00 45.00 193 PRO A C 1
ATOM 1511 O O . PRO A 1 193 ? -26.073 -5.700 -15.169 1.00 45.00 193 PRO A O 1
ATOM 1514 N N . PHE A 1 194 ? -23.840 -5.818 -14.966 1.00 37.59 194 PHE A N 1
ATOM 1515 C CA . PHE A 1 194 ? -23.542 -5.132 -16.219 1.00 37.59 194 PHE A CA 1
ATOM 1516 C C . PHE A 1 194 ? -23.662 -6.175 -17.337 1.00 37.59 194 PHE A C 1
ATOM 1518 O O . PHE A 1 194 ? -22.736 -6.936 -17.617 1.00 37.59 194 PHE A O 1
ATOM 1525 N N . VAL A 1 195 ? -24.867 -6.280 -17.891 1.00 42.91 195 VAL A N 1
ATOM 1526 C CA . VAL A 1 195 ? -25.144 -6.985 -19.140 1.00 42.91 195 VAL A CA 1
ATOM 1527 C C . VAL A 1 195 ? -24.721 -6.047 -20.263 1.00 42.91 195 VAL A C 1
ATOM 1529 O O . VAL A 1 195 ? -25.392 -5.050 -20.467 1.00 42.91 195 VAL A O 1
ATOM 1532 N N . GLU A 1 196 ? -23.594 -6.337 -20.914 1.00 37.25 196 GLU A N 1
ATOM 1533 C CA . GLU A 1 196 ? -23.346 -6.174 -22.361 1.00 37.25 196 GLU A CA 1
ATOM 1534 C C . GLU A 1 196 ? -21.841 -6.161 -22.650 1.00 37.25 196 GLU A C 1
ATOM 1536 O O . GLU A 1 196 ? -21.166 -5.152 -22.478 1.00 37.25 196 GLU A O 1
ATOM 1541 N N . ALA A 1 197 ? -21.324 -7.307 -23.101 1.00 31.55 197 ALA A N 1
ATOM 1542 C CA . ALA A 1 197 ? -20.466 -7.402 -24.286 1.00 31.55 197 ALA A CA 1
ATOM 1543 C C . ALA A 1 197 ? -20.136 -8.880 -24.558 1.00 31.55 197 ALA A C 1
ATOM 1545 O O . ALA A 1 197 ? -19.202 -9.456 -24.008 1.00 31.55 197 ALA A O 1
ATOM 1546 N N . SER A 1 198 ? -20.980 -9.485 -25.394 1.00 33.34 198 SER A N 1
ATOM 1547 C CA . SER A 1 198 ? -20.646 -10.444 -26.451 1.00 33.34 198 SER A CA 1
ATOM 1548 C C . SER A 1 198 ? -19.382 -11.310 -26.322 1.00 33.34 198 SER A C 1
ATOM 1550 O O . SER A 1 198 ? -18.280 -10.910 -26.677 1.00 33.34 198 SER A O 1
ATOM 1552 N N . SER A 1 199 ? -19.631 -12.585 -26.007 1.00 39.75 199 SER A N 1
ATOM 1553 C CA . SER A 1 199 ? -19.313 -13.744 -26.861 1.00 39.75 199 SER A CA 1
ATOM 1554 C C . SER A 1 199 ? -17.912 -13.848 -27.490 1.00 39.75 199 SER A C 1
ATOM 1556 O O . SER A 1 199 ? -17.649 -13.206 -28.506 1.00 39.75 199 SER A O 1
ATOM 1558 N N . ARG A 1 200 ? -17.118 -14.833 -27.031 1.00 38.25 200 ARG A N 1
ATOM 1559 C CA . ARG A 1 200 ? -16.559 -15.941 -27.847 1.00 38.25 200 ARG A CA 1
ATOM 1560 C C . ARG A 1 200 ? -15.653 -16.875 -27.015 1.00 38.25 200 ARG A C 1
ATOM 1562 O O . ARG A 1 200 ? -14.924 -16.415 -26.152 1.00 38.25 200 ARG A O 1
ATOM 1569 N N . GLN A 1 201 ? -15.700 -18.161 -27.393 1.00 34.41 201 GLN A N 1
ATOM 1570 C CA . GLN A 1 201 ? -14.807 -19.303 -27.086 1.00 34.41 201 GLN A CA 1
ATOM 1571 C C . GLN A 1 201 ? -14.990 -20.008 -25.723 1.00 34.41 201 GLN A C 1
ATOM 1573 O O . GLN A 1 201 ? -14.678 -19.460 -24.679 1.00 34.41 201 GLN A O 1
ATOM 1578 N N . GLN A 1 202 ? -15.703 -21.143 -25.646 1.00 38.47 202 GLN A N 1
ATOM 1579 C CA . GLN A 1 202 ? -15.419 -22.529 -26.102 1.00 38.47 202 GLN A CA 1
ATOM 1580 C C . GLN A 1 202 ? -14.519 -23.363 -25.163 1.00 38.47 202 GLN A C 1
ATOM 1582 O O . GLN A 1 202 ? -13.333 -23.092 -25.062 1.00 38.47 202 GLN A O 1
ATOM 1587 N N . VAL A 1 203 ? -15.118 -24.473 -24.679 1.00 35.28 203 VAL A N 1
ATOM 1588 C CA . VAL A 1 203 ? -14.542 -25.836 -24.533 1.00 35.28 203 VAL A CA 1
ATOM 1589 C C . VAL A 1 203 ? -13.513 -25.979 -23.385 1.00 35.28 203 VAL A C 1
ATOM 1591 O O . VAL A 1 203 ? -12.514 -25.287 -23.350 1.00 35.28 203 VAL A O 1
ATOM 1594 N N . GLN A 1 204 ? -13.675 -26.840 -22.372 1.00 34.38 204 GLN A N 1
ATOM 1595 C CA . GLN A 1 204 ? -13.798 -28.295 -22.481 1.00 34.38 204 GLN A CA 1
ATOM 1596 C C . GLN A 1 204 ? -14.229 -28.923 -21.136 1.00 34.38 204 GLN A C 1
ATOM 1598 O O . GLN A 1 204 ? -13.741 -28.584 -20.062 1.00 34.38 204 GLN A O 1
ATOM 1603 N N . THR A 1 205 ? -15.147 -29.873 -21.254 1.00 38.25 205 THR A N 1
ATOM 1604 C CA . THR A 1 205 ? -15.532 -30.959 -20.342 1.00 38.25 205 THR A CA 1
ATOM 1605 C C . THR A 1 205 ? -14.370 -31.712 -19.686 1.00 38.25 205 THR A C 1
ATOM 1607 O O . THR A 1 205 ? -13.442 -32.086 -20.393 1.00 38.25 205 THR A O 1
ATOM 1610 N N . MET A 1 206 ? -14.527 -32.112 -18.416 1.00 33.69 206 MET A N 1
ATOM 1611 C CA . MET A 1 206 ? -14.365 -33.513 -17.985 1.00 33.69 206 MET A CA 1
ATOM 1612 C C . MET A 1 206 ? -15.142 -33.777 -16.691 1.00 33.69 206 MET A C 1
ATOM 1614 O O . MET A 1 206 ? -14.911 -33.174 -15.646 1.00 33.69 206 MET A O 1
ATOM 1618 N N . SER A 1 207 ? -16.089 -34.702 -16.805 1.00 39.50 207 SER A N 1
ATOM 1619 C CA . SER A 1 207 ? -16.796 -35.356 -15.715 1.00 39.50 207 SER A CA 1
ATOM 1620 C C . SER A 1 207 ? -15.995 -36.574 -15.259 1.00 39.50 207 SER A C 1
ATOM 1622 O O . SER A 1 207 ? -15.587 -37.378 -16.092 1.00 39.50 207 SER A O 1
ATOM 1624 N N . SER A 1 208 ? -15.876 -36.790 -13.953 1.00 36.84 208 SER A N 1
ATOM 1625 C CA . SER A 1 208 ? -15.649 -38.132 -13.413 1.00 36.84 208 SER A CA 1
ATOM 1626 C C . SER A 1 208 ? -16.317 -38.252 -12.049 1.00 36.84 208 SER A C 1
ATOM 1628 O O . SER A 1 208 ? -15.850 -37.717 -11.046 1.00 36.84 208 SER A O 1
ATOM 1630 N N . ALA A 1 209 ? -17.456 -38.942 -12.060 1.00 36.91 209 ALA A N 1
ATOM 1631 C CA . ALA A 1 209 ? -18.181 -39.407 -10.894 1.00 36.91 209 ALA A CA 1
ATOM 1632 C C . ALA A 1 209 ? -17.546 -40.703 -10.366 1.00 36.91 209 ALA A C 1
ATOM 1634 O O . ALA A 1 209 ? -17.272 -41.619 -11.137 1.00 36.91 209 ALA A O 1
ATOM 1635 N N . GLY A 1 210 ? -17.385 -40.799 -9.047 1.00 33.47 210 GLY A N 1
ATOM 1636 C CA . GLY A 1 210 ? -17.026 -42.021 -8.331 1.00 33.47 210 GLY A CA 1
ATOM 1637 C C . GLY A 1 210 ? -17.843 -42.107 -7.046 1.00 33.47 210 GLY A C 1
ATOM 1638 O O . GLY A 1 210 ? -17.586 -41.388 -6.088 1.00 33.47 210 GLY A O 1
ATOM 1639 N N . ARG A 1 211 ? -18.884 -42.942 -7.074 1.00 38.12 211 ARG A N 1
ATOM 1640 C CA . ARG A 1 211 ? -19.834 -43.215 -5.988 1.00 38.12 211 ARG A CA 1
ATOM 1641 C C . ARG A 1 211 ? -19.171 -43.948 -4.815 1.00 38.12 211 ARG A C 1
ATOM 1643 O O . ARG A 1 211 ? -18.528 -44.966 -5.031 1.00 38.12 211 ARG A O 1
ATOM 1650 N N . ALA A 1 212 ? -19.522 -43.553 -3.593 1.00 38.41 212 ALA A N 1
ATOM 1651 C CA . ALA A 1 212 ? -19.785 -44.474 -2.487 1.00 38.41 212 ALA A CA 1
ATOM 1652 C C . ALA A 1 212 ? -20.845 -43.838 -1.573 1.00 38.41 212 ALA A C 1
ATOM 1654 O O . ALA A 1 212 ? -20.680 -42.718 -1.097 1.00 38.41 212 ALA A O 1
ATOM 1655 N N . ALA A 1 213 ? -21.965 -44.533 -1.392 1.00 48.62 213 ALA A N 1
ATOM 1656 C CA . ALA A 1 213 ? -23.063 -44.145 -0.515 1.00 48.62 213 ALA A CA 1
ATOM 1657 C C . ALA A 1 213 ? -23.080 -45.076 0.702 1.00 48.62 213 ALA A C 1
ATOM 1659 O O . ALA A 1 213 ? -22.839 -46.266 0.524 1.00 48.62 213 ALA A O 1
ATOM 1660 N N . VAL A 1 214 ? -23.399 -44.534 1.888 1.00 40.12 214 VAL A N 1
ATOM 1661 C CA . VAL A 1 214 ? -24.385 -45.047 2.872 1.00 40.12 214 VAL A CA 1
ATOM 1662 C C . VAL A 1 214 ? -24.204 -44.341 4.235 1.00 40.12 214 VAL A C 1
ATOM 1664 O O . VAL A 1 214 ? -23.210 -44.530 4.922 1.00 40.12 214 VAL A O 1
ATOM 1667 N N . SER A 1 215 ? -25.210 -43.532 4.607 1.00 34.50 215 SER A N 1
ATOM 1668 C CA . SER A 1 215 ? -25.991 -43.590 5.867 1.00 34.50 215 SER A CA 1
ATOM 1669 C C . SER A 1 215 ? -26.204 -42.261 6.618 1.00 34.50 215 SER A C 1
ATOM 1671 O O . SER A 1 215 ? -25.362 -41.783 7.368 1.00 34.50 215 SER A O 1
ATOM 1673 N N . THR A 1 216 ? -27.428 -41.743 6.456 1.00 43.97 216 THR A N 1
ATOM 1674 C CA . THR A 1 216 ? -28.348 -41.226 7.494 1.00 43.97 216 THR A CA 1
ATOM 1675 C C . THR A 1 216 ? -27.872 -40.173 8.504 1.00 43.97 216 THR A C 1
ATOM 1677 O O . THR A 1 216 ? -27.496 -40.479 9.632 1.00 43.97 216 THR A O 1
ATOM 1680 N N . THR A 1 217 ? -28.076 -38.905 8.145 1.00 36.78 217 THR A N 1
ATOM 1681 C CA . THR A 1 217 ? -28.762 -37.852 8.935 1.00 36.78 217 THR A CA 1
ATOM 1682 C C . THR A 1 217 ? -28.877 -36.619 8.026 1.00 36.78 217 THR A C 1
ATOM 1684 O O . THR A 1 217 ? -27.877 -36.274 7.397 1.00 36.78 217 THR A O 1
ATOM 1687 N N . PRO A 1 218 ? -30.023 -35.912 7.909 1.00 41.22 218 PRO A N 1
ATOM 1688 C CA . PRO A 1 218 ? -30.054 -34.631 7.215 1.00 41.22 218 PRO A CA 1
ATOM 1689 C C . PRO A 1 218 ? -29.469 -33.581 8.161 1.00 41.22 218 PRO A C 1
ATOM 1691 O O . PRO A 1 218 ? -30.160 -32.719 8.693 1.00 41.22 218 PRO A O 1
ATOM 1694 N N . LYS A 1 219 ? -28.162 -33.672 8.413 1.00 42.28 219 LYS A N 1
ATOM 1695 C CA . LYS A 1 219 ? -27.410 -32.486 8.780 1.00 42.28 219 LYS A CA 1
ATOM 1696 C C . LYS A 1 219 ? -27.398 -31.688 7.489 1.00 42.28 219 LYS A C 1
ATOM 1698 O O . LYS A 1 219 ? -26.807 -32.138 6.509 1.00 42.28 219 LYS A O 1
ATOM 1703 N N . THR A 1 220 ? -28.078 -30.550 7.459 1.00 43.47 220 THR A N 1
ATOM 1704 C CA . THR A 1 220 ? -27.902 -29.528 6.425 1.00 43.47 220 THR A CA 1
ATOM 1705 C C . THR A 1 220 ? -26.473 -28.998 6.561 1.00 43.47 220 THR A C 1
ATOM 1707 O O . THR A 1 220 ? -26.221 -27.892 7.022 1.00 43.47 220 THR A O 1
ATOM 1710 N N . SER A 1 221 ? -25.501 -29.856 6.257 1.00 40.47 221 SER A N 1
ATOM 1711 C CA . SER A 1 221 ? -24.116 -29.516 6.038 1.00 40.47 221 SER A CA 1
ATOM 1712 C C . SER A 1 221 ? -24.136 -28.854 4.682 1.00 40.47 221 SER A C 1
ATOM 1714 O O . SER A 1 221 ? -23.955 -29.509 3.659 1.00 40.47 221 SER A O 1
ATOM 1716 N N . ILE A 1 222 ? -24.460 -27.562 4.683 1.00 50.50 222 ILE A N 1
ATOM 1717 C CA . ILE A 1 222 ? -24.110 -26.670 3.590 1.00 50.50 222 ILE A CA 1
ATOM 1718 C C . ILE A 1 222 ? -22.625 -26.946 3.367 1.00 50.50 222 ILE A C 1
ATOM 1720 O O . ILE A 1 222 ? -21.810 -26.626 4.234 1.00 50.50 222 ILE A O 1
ATOM 1724 N N . ALA A 1 223 ? -22.292 -27.678 2.300 1.00 53.72 223 ALA A N 1
ATOM 1725 C CA . ALA A 1 223 ? -20.904 -27.904 1.947 1.00 53.72 223 ALA A CA 1
ATOM 1726 C C . ALA A 1 223 ? -20.263 -26.512 1.893 1.00 53.72 223 ALA A C 1
ATOM 1728 O O . ALA A 1 223 ? -20.864 -25.620 1.280 1.00 53.72 223 AL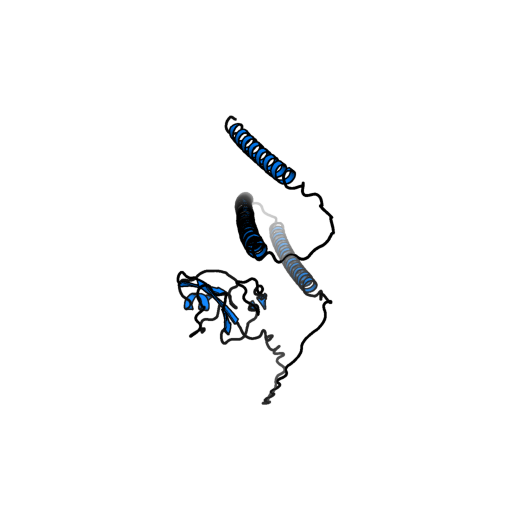A A O 1
ATOM 1729 N N . PRO A 1 224 ? -19.146 -26.275 2.606 1.00 61.34 224 PRO A N 1
ATOM 1730 C CA . PRO A 1 224 ? -18.515 -24.970 2.570 1.00 61.34 224 PRO A CA 1
ATOM 1731 C C . PRO A 1 224 ? -18.298 -24.602 1.096 1.00 61.34 224 PRO A C 1
ATOM 1733 O O . PRO A 1 224 ? -17.874 -25.474 0.332 1.00 61.34 224 PRO A O 1
ATOM 1736 N N . PRO A 1 225 ? -18.669 -23.381 0.677 1.00 68.06 225 PRO A N 1
ATOM 1737 C CA . PRO A 1 225 ? -18.525 -22.963 -0.710 1.00 68.06 225 PRO A CA 1
ATOM 1738 C C . PRO A 1 225 ? -17.110 -23.279 -1.210 1.00 68.06 225 PRO A C 1
ATOM 1740 O O . PRO A 1 225 ? -16.126 -22.936 -0.556 1.00 68.06 225 PRO A O 1
ATOM 1743 N N . ASP A 1 226 ? -17.010 -23.997 -2.332 1.00 76.56 226 ASP A N 1
ATOM 1744 C CA . ASP A 1 226 ? -15.719 -24.314 -2.939 1.00 76.56 226 ASP A CA 1
ATOM 1745 C C . ASP A 1 226 ? -15.217 -23.082 -3.693 1.00 76.56 226 ASP A C 1
ATOM 1747 O O . ASP A 1 226 ? -15.686 -22.738 -4.781 1.00 76.56 226 ASP A O 1
ATOM 1751 N N . TYR A 1 227 ? -14.260 -22.395 -3.081 1.00 82.81 227 TYR A N 1
ATOM 1752 C CA . TYR A 1 227 ? -13.626 -21.211 -3.643 1.00 82.81 227 TYR A CA 1
ATOM 1753 C C . TYR A 1 227 ? -12.430 -21.548 -4.541 1.00 82.81 227 TYR A C 1
ATOM 1755 O O . TYR A 1 227 ? -11.762 -20.631 -5.020 1.00 82.81 227 TYR A O 1
ATOM 1763 N N . GLY A 1 228 ? -12.168 -22.824 -4.833 1.00 86.25 228 GLY A N 1
ATOM 1764 C CA . GLY A 1 228 ? -11.075 -23.273 -5.692 1.00 86.25 228 GLY A CA 1
ATOM 1765 C C . GLY A 1 228 ? -9.693 -23.242 -5.021 1.00 86.25 228 GLY A C 1
ATOM 1766 O O . GLY A 1 228 ? -9.576 -22.956 -3.825 1.00 86.25 228 GLY A O 1
ATOM 1767 N N . PRO A 1 229 ? -8.622 -23.534 -5.782 1.00 88.44 229 PRO A N 1
ATOM 1768 C CA . PRO A 1 229 ? -7.286 -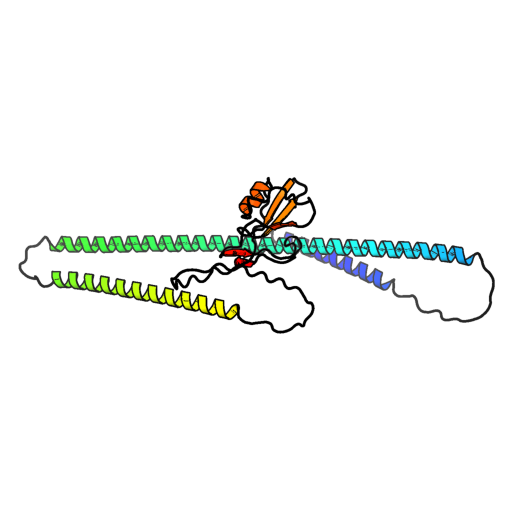23.697 -5.224 1.00 88.44 229 PRO A CA 1
ATOM 1769 C C . PRO A 1 229 ? -6.696 -22.368 -4.760 1.00 88.44 229 PRO A C 1
ATOM 1771 O O . PRO A 1 229 ? -6.768 -21.347 -5.449 1.00 88.44 229 PRO A O 1
ATOM 1774 N N . ALA A 1 230 ? -6.045 -22.408 -3.603 1.00 89.69 230 ALA A N 1
ATOM 1775 C CA . ALA A 1 230 ? -5.256 -21.307 -3.090 1.00 89.69 230 ALA A CA 1
ATOM 1776 C C . ALA A 1 230 ? -3.989 -21.144 -3.932 1.00 89.69 230 ALA A C 1
ATOM 1778 O O . ALA A 1 230 ? -3.199 -22.080 -4.088 1.00 89.69 230 ALA A O 1
ATOM 1779 N N . LYS A 1 231 ? -3.804 -19.937 -4.461 1.00 90.19 231 LYS A N 1
ATOM 1780 C CA . LYS A 1 231 ? -2.659 -19.549 -5.283 1.00 90.19 231 LYS A CA 1
ATOM 1781 C C . LYS A 1 231 ? -1.948 -18.367 -4.662 1.00 90.19 231 LYS A C 1
ATOM 1783 O O . LYS A 1 231 ? -2.582 -17.567 -3.981 1.00 90.19 231 LYS A O 1
ATOM 1788 N N . ALA A 1 232 ? -0.670 -18.233 -4.966 1.00 90.81 232 ALA A N 1
ATOM 1789 C CA . ALA A 1 232 ? 0.123 -17.065 -4.634 1.00 90.81 232 ALA A CA 1
ATOM 1790 C C . ALA A 1 232 ? 0.939 -16.618 -5.849 1.00 90.81 232 ALA A C 1
ATOM 1792 O O . ALA A 1 232 ? 1.238 -17.412 -6.742 1.00 90.81 232 ALA A O 1
ATOM 1793 N N . TRP A 1 233 ? 1.255 -15.330 -5.879 1.00 90.88 233 TRP A N 1
ATOM 1794 C CA . TRP A 1 233 ? 2.173 -14.711 -6.823 1.00 90.88 233 TRP A CA 1
ATOM 1795 C C . TRP A 1 233 ? 3.387 -14.228 -6.055 1.00 90.88 233 TRP A C 1
ATOM 1797 O O . TRP A 1 233 ? 3.224 -13.556 -5.042 1.00 90.88 233 TRP A O 1
ATOM 1807 N N . CYS A 1 234 ? 4.590 -14.524 -6.533 1.00 90.19 234 CYS A N 1
ATOM 1808 C CA . CYS A 1 234 ? 5.804 -13.972 -5.940 1.00 90.19 234 CYS A CA 1
ATOM 1809 C C . CYS A 1 234 ? 6.733 -13.403 -7.004 1.00 90.19 234 CYS A C 1
ATOM 1811 O O . CYS A 1 234 ? 6.857 -13.982 -8.082 1.00 90.19 234 CYS A O 1
ATOM 1813 N N . GLN A 1 235 ? 7.438 -12.329 -6.665 1.00 90.94 235 GLN A N 1
ATOM 1814 C CA . GLN A 1 235 ? 8.524 -11.764 -7.457 1.00 90.94 235 GLN A CA 1
ATOM 1815 C C . GLN A 1 235 ? 9.827 -11.711 -6.654 1.00 90.94 235 GLN A C 1
ATOM 1817 O O . GLN A 1 235 ? 9.813 -11.571 -5.426 1.00 90.94 235 GLN A O 1
ATOM 1822 N N . ALA A 1 236 ? 10.948 -11.814 -7.365 1.00 90.75 236 ALA A N 1
ATOM 1823 C CA . ALA A 1 236 ? 12.287 -11.631 -6.820 1.00 90.75 236 ALA A CA 1
ATOM 1824 C C . ALA A 1 236 ? 12.875 -10.306 -7.312 1.00 90.75 236 ALA A C 1
ATOM 1826 O O . ALA A 1 236 ? 12.816 -9.984 -8.502 1.00 90.75 236 ALA A O 1
ATOM 1827 N N . SER A 1 237 ? 13.478 -9.549 -6.400 1.00 89.19 237 SER A N 1
ATOM 1828 C CA . SER A 1 237 ? 14.289 -8.391 -6.755 1.00 89.19 237 SER A CA 1
ATOM 1829 C C . SER A 1 237 ? 15.701 -8.823 -7.151 1.00 89.19 237 SER A C 1
ATOM 1831 O O . SER A 1 237 ? 16.204 -9.864 -6.725 1.00 89.19 237 SER A O 1
ATOM 1833 N N . ASN A 1 238 ? 16.393 -7.960 -7.894 1.00 86.88 238 ASN A N 1
ATOM 1834 C CA . ASN A 1 238 ? 17.817 -8.143 -8.190 1.00 86.88 238 ASN A CA 1
ATOM 1835 C C . ASN A 1 238 ? 18.704 -8.063 -6.931 1.00 86.88 238 ASN A C 1
ATOM 1837 O O . ASN A 1 238 ? 19.856 -8.478 -6.972 1.00 86.88 238 ASN A O 1
ATOM 1841 N N . ALA A 1 239 ? 18.176 -7.543 -5.817 1.00 86.50 239 ALA A N 1
ATOM 1842 C CA . ALA A 1 239 ? 18.867 -7.468 -4.533 1.00 86.50 239 ALA A CA 1
ATOM 1843 C C . ALA A 1 239 ? 18.718 -8.752 -3.690 1.00 86.50 239 ALA A C 1
ATOM 1845 O O . ALA A 1 239 ? 19.185 -8.789 -2.555 1.00 86.50 239 ALA A O 1
ATOM 1846 N N . GLY A 1 240 ? 18.052 -9.791 -4.211 1.00 85.19 240 GLY A N 1
ATOM 1847 C CA . GLY A 1 240 ? 17.837 -11.052 -3.494 1.00 85.19 240 GLY A CA 1
ATOM 1848 C C . GLY A 1 240 ? 16.722 -10.993 -2.448 1.00 85.19 240 GLY A C 1
ATOM 1849 O O . GLY A 1 240 ? 16.666 -11.841 -1.563 1.00 85.19 240 GLY A O 1
ATOM 1850 N N . THR A 1 241 ? 15.835 -9.999 -2.533 1.00 90.38 241 THR A N 1
ATOM 1851 C CA . THR A 1 241 ? 14.627 -9.924 -1.701 1.00 90.38 241 THR A CA 1
ATOM 1852 C C . THR A 1 241 ? 13.410 -10.434 -2.459 1.00 90.38 241 THR A C 1
ATOM 1854 O O . THR A 1 241 ? 13.344 -10.370 -3.687 1.00 90.38 241 THR A O 1
ATOM 1857 N N . PHE A 1 242 ? 12.422 -10.927 -1.719 1.00 88.81 242 PHE A N 1
ATOM 1858 C CA . PHE A 1 242 ? 11.237 -11.574 -2.269 1.00 88.81 242 PHE A CA 1
ATOM 1859 C C . PHE A 1 242 ? 9.982 -10.851 -1.817 1.00 88.81 242 PHE A C 1
ATOM 1861 O O . PHE A 1 242 ? 9.865 -10.444 -0.664 1.00 88.81 242 PHE A O 1
ATOM 1868 N N . GLN A 1 243 ? 9.022 -10.723 -2.716 1.00 90.94 243 GLN A N 1
ATOM 1869 C CA . GLN A 1 243 ? 7.711 -10.180 -2.406 1.00 90.94 243 GLN A CA 1
ATOM 1870 C C . GLN A 1 243 ? 6.665 -11.172 -2.883 1.00 90.94 243 GLN A C 1
ATOM 1872 O O . GLN A 1 243 ? 6.732 -11.618 -4.023 1.00 90.94 243 GLN A O 1
ATOM 1877 N N . CYS A 1 244 ? 5.713 -11.508 -2.015 1.00 90.12 244 CYS A N 1
ATOM 1878 C CA . CYS A 1 244 ? 4.686 -12.504 -2.294 1.00 90.12 244 CYS A CA 1
ATOM 1879 C C . CYS A 1 244 ? 3.299 -11.989 -1.913 1.00 90.12 244 CYS A C 1
ATOM 1881 O O . CYS A 1 244 ? 3.085 -11.535 -0.791 1.00 90.12 244 CYS A O 1
ATOM 1883 N N . MET A 1 245 ? 2.349 -12.122 -2.830 1.00 91.62 245 MET A N 1
ATOM 1884 C CA . MET A 1 245 ? 0.920 -11.940 -2.603 1.00 91.62 245 MET A CA 1
ATOM 1885 C C . MET A 1 245 ? 0.256 -13.312 -2.569 1.00 91.62 245 MET A C 1
ATOM 1887 O O . MET A 1 245 ? 0.547 -14.167 -3.404 1.00 91.62 245 MET A O 1
ATOM 1891 N N . GLY A 1 246 ? -0.643 -13.539 -1.621 1.00 92.06 246 GLY A N 1
ATOM 1892 C CA . GLY A 1 246 ? -1.274 -14.842 -1.471 1.00 92.06 246 GLY A CA 1
ATOM 1893 C C . GLY A 1 246 ? -2.548 -14.801 -0.644 1.00 92.06 246 GLY A C 1
ATOM 1894 O O . GLY A 1 246 ? -3.046 -13.725 -0.314 1.00 92.06 246 GLY A O 1
ATOM 1895 N N . PRO A 1 247 ? -3.099 -15.973 -0.309 1.00 90.81 247 PRO A N 1
ATOM 1896 C CA . PRO A 1 247 ? -4.399 -16.084 0.337 1.00 90.81 247 PRO A CA 1
ATOM 1897 C C . PRO A 1 247 ? -4.518 -15.321 1.655 1.00 90.81 247 PRO A C 1
ATOM 1899 O O . PRO A 1 247 ? -5.598 -14.844 1.973 1.00 90.81 247 PRO A O 1
ATOM 1902 N N . LEU A 1 248 ? -3.431 -15.184 2.416 1.00 89.94 248 LEU A N 1
ATOM 1903 C CA . LEU A 1 248 ? -3.468 -14.486 3.704 1.00 89.94 248 LEU A CA 1
ATOM 1904 C C . LEU A 1 248 ? -3.078 -13.008 3.606 1.00 89.94 248 LEU A C 1
ATOM 1906 O O . LEU A 1 248 ? -3.351 -12.250 4.535 1.00 89.94 248 LEU A O 1
ATOM 1910 N N . GLN A 1 249 ? -2.464 -12.575 2.499 1.00 83.38 249 GLN A N 1
ATOM 1911 C CA . GLN A 1 249 ? -1.983 -11.202 2.369 1.00 83.38 249 GLN A CA 1
ATOM 1912 C C . GLN A 1 249 ? -2.062 -10.655 0.939 1.00 83.38 249 GLN A C 1
ATOM 1914 O O . GLN A 1 249 ? -1.588 -11.255 -0.025 1.00 83.38 249 GLN A O 1
ATOM 1919 N N . ASN A 1 250 ? -2.570 -9.429 0.835 1.00 79.62 250 ASN A N 1
ATOM 1920 C CA . ASN A 1 250 ? -2.532 -8.586 -0.365 1.00 79.62 250 ASN A CA 1
ATOM 1921 C C . ASN A 1 250 ? -1.457 -7.478 -0.244 1.00 79.62 250 ASN A C 1
ATOM 1923 O O . ASN A 1 250 ? -1.496 -6.465 -0.936 1.00 79.62 250 ASN A O 1
ATOM 1927 N N . LEU A 1 251 ? -0.528 -7.609 0.706 1.00 67.56 251 LEU A N 1
ATOM 1928 C CA . LEU A 1 251 ? 0.453 -6.569 1.015 1.00 67.56 251 LEU A CA 1
ATOM 1929 C C . LEU A 1 251 ? 1.758 -6.790 0.246 1.00 67.56 251 LEU A C 1
ATOM 1931 O O . LEU A 1 251 ? 2.274 -7.901 0.153 1.00 67.56 251 LEU A O 1
ATOM 1935 N N . LEU A 1 252 ? 2.301 -5.693 -0.279 1.00 74.50 252 LEU A N 1
ATOM 1936 C CA . LEU A 1 252 ? 3.521 -5.639 -1.083 1.00 74.50 252 LEU A CA 1
ATOM 1937 C C . LEU A 1 252 ? 4.758 -5.424 -0.193 1.00 74.50 252 LEU A C 1
ATOM 1939 O O . LEU A 1 252 ? 5.530 -4.486 -0.390 1.00 74.50 252 LEU A O 1
ATOM 1943 N N . SER A 1 253 ? 4.961 -6.290 0.797 1.00 86.25 253 SER A N 1
ATOM 1944 C CA . SER A 1 253 ? 6.153 -6.242 1.655 1.00 86.25 253 SER A CA 1
ATOM 1945 C C . SER A 1 253 ? 7.293 -7.069 1.062 1.00 86.25 253 SER A C 1
ATOM 1947 O O . SER A 1 253 ? 7.072 -8.170 0.558 1.00 86.25 253 SER A O 1
ATOM 1949 N N . TRP A 1 254 ? 8.514 -6.537 1.123 1.00 89.56 254 TRP A N 1
ATOM 1950 C CA . TRP A 1 254 ? 9.727 -7.253 0.727 1.00 89.56 254 TRP A CA 1
ATOM 1951 C C . TRP A 1 254 ? 10.318 -8.003 1.920 1.00 89.56 254 TRP A C 1
ATOM 1953 O O . TRP A 1 254 ? 10.453 -7.442 3.006 1.00 89.56 254 TRP A O 1
ATOM 1963 N N . TYR A 1 255 ? 10.709 -9.253 1.697 1.00 89.25 255 TYR A N 1
ATOM 1964 C CA . TYR A 1 255 ? 11.284 -10.145 2.697 1.00 89.25 255 TYR A CA 1
ATOM 1965 C C . TYR A 1 255 ? 12.680 -10.620 2.276 1.00 89.25 255 TYR A C 1
ATOM 1967 O O . TYR A 1 255 ? 12.954 -10.749 1.080 1.00 89.25 255 TYR A O 1
ATOM 1975 N N . PRO A 1 256 ? 13.562 -10.912 3.246 1.00 88.69 256 PRO A N 1
ATOM 1976 C CA . PRO A 1 256 ? 14.932 -11.343 2.972 1.00 88.69 256 PRO A CA 1
ATOM 1977 C C . PRO A 1 256 ? 15.032 -12.797 2.491 1.00 88.69 256 PRO A C 1
ATOM 1979 O O . PRO A 1 256 ? 16.039 -13.165 1.900 1.00 88.69 256 PRO A O 1
ATOM 1982 N N . SER A 1 257 ? 14.016 -13.632 2.733 1.00 88.06 257 SER A N 1
ATOM 1983 C CA . SER A 1 257 ? 13.984 -15.014 2.249 1.00 88.06 257 SER A CA 1
ATOM 1984 C C . SER A 1 257 ? 12.645 -15.364 1.611 1.00 88.06 257 SER A C 1
ATOM 1986 O O . SER A 1 257 ? 11.588 -14.884 2.038 1.00 88.06 257 SER A O 1
ATOM 1988 N N . LEU A 1 258 ? 12.701 -16.227 0.593 1.00 85.56 258 LEU A N 1
ATOM 1989 C CA . LEU A 1 258 ? 11.520 -16.721 -0.109 1.00 85.56 258 LEU A CA 1
ATOM 1990 C C . LEU A 1 258 ? 10.593 -17.486 0.840 1.00 85.56 258 LEU A C 1
ATOM 1992 O O . LEU A 1 258 ? 9.393 -17.247 0.835 1.00 85.56 258 LEU A O 1
ATOM 1996 N N . GLU A 1 259 ? 11.145 -18.336 1.705 1.00 86.88 259 GLU A N 1
ATOM 1997 C CA . GLU A 1 259 ? 10.380 -19.088 2.706 1.00 86.88 259 GLU A CA 1
ATOM 1998 C C . GLU A 1 259 ? 9.560 -18.165 3.619 1.00 86.88 259 GLU A C 1
ATOM 2000 O O . GLU A 1 259 ? 8.369 -18.396 3.837 1.00 86.88 259 GLU A O 1
ATOM 2005 N N . THR A 1 260 ? 10.157 -17.062 4.086 1.00 87.94 260 THR A N 1
ATOM 2006 C CA . THR A 1 260 ? 9.439 -16.077 4.906 1.00 87.94 260 THR A CA 1
ATOM 2007 C C . THR A 1 260 ? 8.313 -15.432 4.105 1.00 87.94 260 THR A C 1
ATOM 2009 O O . THR A 1 260 ? 7.185 -15.356 4.588 1.00 87.94 260 THR A O 1
ATOM 2012 N N . ALA A 1 261 ? 8.590 -15.004 2.870 1.00 88.69 261 ALA A N 1
ATOM 2013 C CA . ALA A 1 261 ? 7.587 -14.383 2.007 1.00 88.69 261 ALA A CA 1
ATOM 2014 C C . ALA A 1 261 ? 6.404 -15.330 1.723 1.00 88.69 261 ALA A C 1
ATOM 2016 O O . ALA A 1 261 ? 5.245 -14.920 1.785 1.00 88.69 261 ALA A O 1
ATOM 2017 N N . LEU A 1 262 ? 6.697 -16.606 1.463 1.00 87.62 262 LEU A N 1
ATOM 2018 C CA . LEU A 1 262 ? 5.725 -17.670 1.218 1.00 87.62 262 LEU A CA 1
ATOM 2019 C C . LEU A 1 262 ? 4.881 -17.990 2.454 1.00 87.62 262 LEU A C 1
ATOM 2021 O O . LEU A 1 262 ? 3.661 -18.138 2.353 1.00 87.62 262 LEU A O 1
ATOM 2025 N N . SER A 1 263 ? 5.515 -18.064 3.623 1.00 88.25 263 SER A N 1
ATOM 2026 C CA . SER A 1 263 ? 4.836 -18.285 4.900 1.00 88.25 263 SER A CA 1
ATOM 2027 C C . SER A 1 263 ? 3.834 -17.166 5.190 1.00 88.25 263 SER A C 1
ATOM 2029 O O . SER A 1 263 ? 2.659 -17.439 5.438 1.00 88.25 263 SER A O 1
ATOM 2031 N N . GLN A 1 264 ? 4.252 -15.906 5.026 1.00 89.00 264 GLN A N 1
ATOM 2032 C CA . GLN A 1 264 ? 3.386 -14.735 5.211 1.00 89.00 264 GLN A CA 1
ATOM 2033 C C . GLN A 1 264 ? 2.249 -14.682 4.180 1.00 89.00 264 GLN A C 1
ATOM 2035 O O . GLN A 1 264 ? 1.117 -14.325 4.500 1.00 89.00 264 GLN A O 1
ATOM 2040 N N . ALA A 1 265 ? 2.511 -15.128 2.949 1.00 88.88 265 ALA A N 1
ATOM 2041 C CA . ALA A 1 265 ? 1.483 -15.262 1.923 1.00 88.88 265 ALA A CA 1
ATOM 2042 C C . ALA A 1 265 ? 0.450 -16.361 2.231 1.00 88.88 265 ALA A C 1
ATOM 2044 O O . ALA A 1 265 ? -0.626 -16.366 1.633 1.00 88.88 265 ALA A O 1
ATOM 2045 N N . GLY A 1 266 ? 0.729 -17.264 3.178 1.00 88.00 266 GLY A N 1
ATOM 2046 C CA . GLY A 1 266 ? -0.127 -18.401 3.518 1.00 88.00 266 GLY A CA 1
ATOM 2047 C C . GLY A 1 266 ? 0.108 -19.637 2.657 1.00 88.00 266 GLY A C 1
ATOM 2048 O O . GLY A 1 266 ? -0.812 -20.449 2.487 1.00 88.00 266 GLY A O 1
ATOM 2049 N N . CYS A 1 267 ? 1.321 -19.757 2.112 1.00 87.06 267 CYS A N 1
ATOM 2050 C CA . CYS A 1 267 ? 1.758 -20.820 1.213 1.00 87.06 267 CYS A CA 1
ATOM 2051 C C . CYS A 1 267 ? 3.125 -21.404 1.626 1.00 87.06 267 CYS A C 1
ATOM 2053 O O . CYS A 1 267 ? 4.045 -21.423 0.811 1.00 87.06 267 CYS A O 1
ATOM 2055 N N . PRO A 1 268 ? 3.276 -21.909 2.868 1.00 78.44 268 PRO A N 1
ATOM 2056 C CA . PRO A 1 268 ? 4.568 -22.351 3.408 1.00 78.44 268 PRO A CA 1
ATOM 2057 C C . PRO A 1 268 ? 5.181 -23.575 2.699 1.00 78.44 268 PRO A C 1
ATOM 2059 O O . PRO A 1 268 ? 6.343 -23.871 2.920 1.00 78.44 268 PRO A O 1
ATOM 2062 N N . GLY A 1 269 ? 4.429 -24.281 1.845 1.00 67.12 269 GLY A N 1
ATOM 2063 C CA . GLY A 1 269 ? 4.875 -25.497 1.145 1.00 67.12 269 GLY A CA 1
ATOM 2064 C C . GLY A 1 269 ? 5.381 -25.290 -0.287 1.00 67.12 269 GLY A C 1
ATOM 2065 O O . GLY A 1 269 ? 5.374 -26.240 -1.062 1.00 67.12 269 GLY A O 1
ATOM 2066 N N . GLY A 1 270 ? 5.757 -24.069 -0.679 1.00 62.56 270 GLY A N 1
ATOM 2067 C CA . GLY A 1 270 ? 6.254 -23.754 -2.027 1.00 62.56 270 GLY A CA 1
ATOM 2068 C C . GLY A 1 270 ? 7.681 -24.243 -2.316 1.00 62.56 270 GLY A C 1
ATOM 2069 O O . GLY A 1 270 ? 8.453 -23.513 -2.935 1.00 62.56 270 GLY A O 1
ATOM 2070 N N . GLU A 1 271 ? 8.064 -25.433 -1.846 1.00 52.50 271 GLU A N 1
ATOM 2071 C CA . GLU A 1 271 ? 9.392 -26.002 -2.101 1.00 52.50 271 GLU A CA 1
ATOM 2072 C C . GLU A 1 271 ? 9.625 -26.195 -3.612 1.00 52.50 271 GLU A C 1
ATOM 2074 O O . GLU A 1 271 ? 8.764 -26.691 -4.338 1.00 52.50 271 GLU A O 1
ATOM 2079 N N . GLY A 1 272 ? 10.792 -25.769 -4.105 1.00 58.38 272 GLY A N 1
ATOM 2080 C CA . GLY A 1 272 ? 11.182 -25.882 -5.519 1.00 58.38 272 GLY A CA 1
ATOM 2081 C C . GLY A 1 272 ? 10.696 -24.752 -6.436 1.00 58.38 272 GLY A C 1
ATOM 2082 O O . GLY A 1 272 ? 11.117 -24.682 -7.589 1.00 58.38 272 GLY A O 1
ATOM 2083 N N . TYR A 1 273 ? 9.866 -23.833 -5.942 1.00 67.19 273 TYR A N 1
ATOM 2084 C CA . TYR A 1 273 ? 9.533 -22.608 -6.664 1.00 67.19 273 TYR A CA 1
ATOM 2085 C C . TYR A 1 273 ? 10.648 -21.568 -6.476 1.00 67.19 273 TYR A C 1
ATOM 2087 O O . TYR A 1 273 ? 11.030 -21.275 -5.347 1.00 67.19 273 TYR A O 1
ATOM 2095 N N . ASN A 1 274 ? 11.165 -20.991 -7.565 1.00 73.38 274 ASN A N 1
ATOM 2096 C CA . ASN A 1 274 ? 12.144 -19.904 -7.503 1.00 73.38 274 ASN A CA 1
ATOM 2097 C C . ASN A 1 274 ? 11.782 -18.811 -8.527 1.00 73.38 274 ASN A C 1
ATOM 2099 O O . ASN A 1 274 ? 11.935 -19.040 -9.730 1.00 73.38 274 ASN A O 1
ATOM 2103 N N . PRO A 1 275 ? 11.263 -17.649 -8.088 1.00 77.75 275 PRO A N 1
ATOM 2104 C CA . PRO A 1 275 ? 10.909 -16.570 -8.999 1.00 77.75 275 PRO A CA 1
ATOM 2105 C C . PRO A 1 275 ? 12.162 -15.997 -9.668 1.00 77.75 275 PRO A C 1
ATOM 2107 O O . PRO A 1 275 ? 13.172 -15.745 -9.012 1.00 77.75 275 PRO A O 1
ATOM 2110 N N . THR A 1 276 ? 12.100 -15.767 -10.978 1.00 79.88 276 THR A N 1
ATOM 2111 C CA . THR A 1 276 ? 13.229 -15.208 -11.730 1.00 79.88 276 THR A CA 1
ATOM 2112 C C . THR A 1 276 ? 13.408 -13.719 -11.404 1.00 79.88 276 THR A C 1
ATOM 2114 O O . THR A 1 276 ? 12.452 -12.952 -11.554 1.00 79.88 276 THR A O 1
ATOM 2117 N N . PRO A 1 277 ? 14.611 -13.271 -10.994 1.00 82.69 277 PRO A N 1
ATOM 2118 C CA . PRO A 1 277 ? 14.869 -11.858 -10.737 1.00 82.69 277 PRO A CA 1
ATOM 2119 C C . PRO A 1 277 ? 14.566 -10.975 -11.953 1.00 82.69 277 PRO A C 1
ATOM 2121 O O . PRO A 1 277 ? 14.873 -11.326 -13.096 1.00 82.69 277 PRO A O 1
ATOM 2124 N N . GLY A 1 278 ? 13.919 -9.834 -11.710 1.00 70.81 278 GLY A N 1
ATOM 2125 C CA . GLY A 1 278 ? 13.584 -8.854 -12.752 1.00 70.81 278 GLY A CA 1
ATOM 2126 C C . GLY A 1 278 ? 12.508 -9.306 -13.747 1.00 70.81 278 GLY A C 1
ATOM 2127 O O . GLY A 1 278 ? 12.135 -8.542 -14.639 1.00 70.81 278 GLY A O 1
ATOM 2128 N N . HIS A 1 279 ? 11.982 -10.522 -13.602 1.00 70.81 279 HIS A N 1
ATOM 2129 C CA . HIS A 1 279 ? 10.776 -10.950 -14.300 1.00 70.81 279 HIS A CA 1
ATOM 2130 C C . HIS A 1 279 ? 9.559 -10.570 -13.452 1.00 70.81 279 HIS A C 1
ATOM 2132 O O . HIS A 1 279 ? 9.684 -10.255 -12.270 1.00 70.81 279 HIS A O 1
ATOM 2138 N N . GLY A 1 280 ? 8.381 -10.512 -14.082 1.00 76.81 280 GLY A N 1
ATOM 2139 C CA . GLY A 1 280 ? 7.134 -10.275 -13.352 1.00 76.81 280 GLY A CA 1
ATOM 2140 C C . GLY A 1 280 ? 6.896 -11.314 -12.253 1.00 76.81 280 GLY A C 1
ATOM 2141 O O . GLY A 1 280 ? 7.688 -12.243 -12.063 1.00 76.81 280 GLY A O 1
ATOM 2142 N N . GLY A 1 281 ? 5.779 -11.194 -11.542 1.00 84.81 281 GLY A N 1
ATOM 2143 C CA . GLY A 1 281 ? 5.393 -12.247 -10.613 1.00 84.81 281 GLY A CA 1
ATOM 2144 C C . GLY A 1 281 ? 5.303 -13.587 -11.325 1.00 84.81 281 GLY A C 1
ATOM 2145 O O . GLY A 1 281 ? 4.976 -13.658 -12.507 1.00 84.81 281 GLY A O 1
ATOM 2146 N N . SER A 1 282 ? 5.556 -14.668 -10.599 1.00 87.19 282 SER A N 1
ATOM 2147 C CA . SER A 1 282 ? 5.188 -16.008 -11.049 1.00 87.19 282 SER A CA 1
ATOM 2148 C C . SER A 1 282 ? 4.133 -16.592 -10.111 1.00 87.19 282 SER A C 1
ATOM 2150 O O . SER A 1 282 ? 4.174 -16.389 -8.896 1.00 87.19 282 SER A O 1
ATOM 2152 N N . SER A 1 283 ? 3.131 -17.253 -10.692 1.00 87.25 283 SER A N 1
ATOM 2153 C CA . SER A 1 283 ? 2.020 -17.844 -9.945 1.00 87.25 283 SER A CA 1
ATOM 2154 C C . SER A 1 283 ? 2.315 -19.292 -9.583 1.00 87.25 283 SER A C 1
ATOM 2156 O O . SER A 1 283 ? 2.813 -20.037 -10.428 1.00 87.25 283 SER A O 1
ATOM 2158 N N . PHE A 1 284 ? 1.912 -19.732 -8.397 1.00 86.81 284 PHE A N 1
ATOM 2159 C CA . PHE A 1 284 ? 2.001 -21.135 -7.992 1.00 86.81 284 PHE A CA 1
ATOM 2160 C C . PHE A 1 284 ? 0.830 -21.523 -7.081 1.00 86.81 284 PHE A C 1
ATOM 2162 O O . PHE A 1 284 ? 0.153 -20.672 -6.498 1.00 86.81 284 PHE A O 1
ATOM 2169 N N . ASN A 1 285 ? 0.564 -22.829 -6.993 1.00 88.06 285 ASN A N 1
ATOM 2170 C CA . ASN A 1 285 ? -0.473 -23.385 -6.125 1.00 88.06 285 ASN A CA 1
ATOM 2171 C C . ASN A 1 285 ? 0.099 -23.670 -4.735 1.00 88.06 285 ASN A C 1
ATOM 2173 O O . ASN A 1 285 ? 1.172 -24.248 -4.604 1.00 88.06 285 ASN A O 1
ATOM 2177 N N . CYS A 1 286 ? -0.668 -23.353 -3.698 1.00 86.56 286 CYS A N 1
ATOM 2178 C CA . CYS A 1 286 ? -0.252 -23.505 -2.304 1.00 86.56 286 CYS A CA 1
ATOM 2179 C C . CYS A 1 286 ? -0.598 -24.878 -1.705 1.00 86.56 286 CYS A C 1
ATOM 2181 O O . CYS A 1 286 ? -0.549 -25.046 -0.490 1.00 86.56 286 CYS A O 1
ATOM 2183 N N . GLY A 1 287 ? -1.023 -25.838 -2.535 1.00 85.56 287 GLY A N 1
ATOM 2184 C CA . GLY A 1 287 ? -1.378 -27.200 -2.111 1.00 85.56 287 GLY A CA 1
ATOM 2185 C C . GLY A 1 287 ? -2.643 -27.306 -1.249 1.00 85.56 287 GLY A C 1
ATOM 2186 O O . GLY A 1 287 ? -2.907 -28.359 -0.678 1.00 85.56 287 GLY A O 1
ATOM 2187 N N . ARG A 1 288 ? -3.434 -26.231 -1.140 1.00 86.75 288 ARG A N 1
ATOM 2188 C CA . ARG A 1 288 ? -4.671 -26.177 -0.347 1.00 86.75 288 ARG A CA 1
ATOM 2189 C C . ARG A 1 288 ? -5.793 -25.470 -1.101 1.00 86.75 288 ARG A C 1
ATOM 2191 O O . ARG A 1 288 ? -5.531 -24.710 -2.028 1.00 86.75 288 ARG A O 1
ATOM 2198 N N . GLN A 1 289 ? -7.030 -25.673 -0.661 1.00 88.69 289 GLN A N 1
ATOM 2199 C CA . GLN A 1 289 ? -8.185 -24.901 -1.129 1.00 88.69 289 GLN A CA 1
ATOM 2200 C C . GLN A 1 289 ? -8.247 -23.530 -0.433 1.00 88.69 289 GLN A C 1
ATOM 2202 O O . GLN A 1 289 ? -7.723 -23.354 0.678 1.00 88.69 289 GLN A O 1
ATOM 2207 N N . LEU A 1 290 ? -8.877 -22.563 -1.100 1.00 88.94 290 LEU A N 1
ATOM 2208 C CA . LEU A 1 290 ? -9.219 -21.264 -0.527 1.00 88.94 290 LEU A CA 1
ATOM 2209 C C . LEU A 1 290 ? -10.272 -21.426 0.572 1.00 88.94 290 LEU A C 1
ATOM 2211 O O . LEU A 1 290 ? -11.209 -22.217 0.452 1.00 88.94 290 LEU A O 1
ATOM 2215 N N . LYS A 1 291 ? -10.097 -20.672 1.655 1.00 89.56 291 LYS A N 1
ATOM 2216 C CA . LYS A 1 291 ? -11.024 -20.608 2.787 1.00 89.56 291 LYS A CA 1
ATOM 2217 C C . LYS A 1 291 ? -11.830 -19.304 2.740 1.00 89.56 291 LYS A C 1
ATOM 2219 O O . LYS A 1 291 ? -11.382 -18.348 2.112 1.00 89.56 291 LYS A O 1
ATOM 2224 N N . PRO A 1 292 ? -12.978 -19.230 3.436 1.00 88.00 292 PRO A N 1
ATOM 2225 C CA . PRO A 1 292 ? -13.659 -17.957 3.642 1.00 88.00 292 PRO A CA 1
ATOM 2226 C C . PRO A 1 292 ? -12.713 -16.924 4.271 1.00 88.00 292 PRO A C 1
ATOM 2228 O O . PRO A 1 292 ? -12.027 -17.237 5.248 1.00 88.00 292 PRO A O 1
ATOM 2231 N N . ASN A 1 293 ? -12.734 -15.699 3.751 1.00 87.38 293 ASN A N 1
ATOM 2232 C CA . ASN A 1 293 ? -11.843 -14.578 4.063 1.00 87.38 293 ASN A CA 1
ATOM 2233 C C . ASN A 1 293 ? -10.393 -14.721 3.575 1.00 87.38 293 ASN A C 1
ATOM 2235 O O . ASN A 1 293 ? -9.557 -13.889 3.930 1.00 87.38 293 ASN A O 1
ATOM 2239 N N . ASP A 1 294 ? -10.076 -15.732 2.764 1.00 91.38 294 ASP A N 1
ATOM 2240 C CA . ASP A 1 294 ? -8.823 -15.720 2.013 1.00 91.38 294 ASP A CA 1
ATOM 2241 C C . ASP A 1 294 ? -8.927 -14.738 0.832 1.00 91.38 294 ASP A C 1
ATOM 2243 O O . ASP A 1 294 ? -10.003 -14.404 0.336 1.00 91.38 294 ASP A O 1
ATOM 2247 N N . TYR A 1 295 ? -7.782 -14.305 0.322 1.00 91.50 295 TYR A N 1
ATOM 2248 C CA . TYR A 1 295 ? -7.688 -13.609 -0.949 1.00 91.50 295 TYR A CA 1
ATOM 2249 C C . TYR A 1 295 ? -7.525 -14.603 -2.102 1.00 91.50 295 TYR A C 1
ATOM 2251 O O . TYR A 1 295 ? -6.527 -15.318 -2.218 1.00 91.50 295 TYR A O 1
ATOM 2259 N N . ARG A 1 296 ? -8.469 -14.591 -3.038 1.00 91.69 296 ARG A N 1
ATOM 2260 C CA . ARG A 1 296 ? -8.301 -15.209 -4.349 1.00 91.69 296 ARG A CA 1
ATOM 2261 C C . ARG A 1 296 ? -7.379 -14.341 -5.202 1.00 91.69 296 ARG A C 1
ATOM 2263 O O . ARG A 1 296 ? -7.687 -13.188 -5.506 1.00 91.69 296 ARG A O 1
ATOM 2270 N N . MET A 1 297 ? -6.247 -14.914 -5.602 1.00 90.88 297 MET A N 1
ATOM 2271 C CA . MET A 1 297 ? -5.291 -14.250 -6.487 1.00 90.88 297 MET A CA 1
ATOM 2272 C C . MET A 1 297 ? -5.824 -14.121 -7.922 1.00 90.88 297 MET A C 1
ATOM 2274 O O . MET A 1 297 ? -6.541 -15.016 -8.383 1.00 90.88 297 MET A O 1
ATOM 2278 N N . PRO A 1 298 ? -5.460 -13.046 -8.648 1.00 89.00 298 PRO A N 1
ATOM 2279 C CA . PRO A 1 298 ? -5.824 -12.890 -10.051 1.00 89.00 298 PRO A CA 1
ATOM 2280 C C . PRO A 1 298 ? -5.153 -13.948 -10.936 1.00 89.00 298 PRO A C 1
ATOM 2282 O O . PRO A 1 298 ? -4.113 -14.515 -10.593 1.00 89.00 298 PRO A O 1
ATOM 2285 N N . THR A 1 299 ? -5.761 -14.195 -12.099 1.00 86.75 299 THR A N 1
ATOM 2286 C CA . THR A 1 299 ? -5.246 -15.123 -13.119 1.00 86.75 299 THR A CA 1
ATOM 2287 C C . THR A 1 299 ? -3.984 -14.600 -13.802 1.00 86.75 299 THR A C 1
ATOM 2289 O O . THR A 1 299 ? -3.153 -15.396 -14.228 1.00 86.75 299 THR A O 1
ATOM 2292 N N . TYR A 1 300 ? -3.839 -13.277 -13.902 1.00 87.62 300 TYR A N 1
ATOM 2293 C CA . TYR A 1 300 ? -2.694 -12.610 -14.517 1.00 87.62 300 TYR A CA 1
ATOM 2294 C C . TYR A 1 300 ? -1.814 -11.943 -13.461 1.00 87.62 300 TYR A C 1
ATOM 2296 O O . TYR A 1 300 ? -2.270 -11.676 -12.349 1.00 87.62 300 TYR A O 1
ATOM 2304 N N . ASP A 1 301 ? -0.568 -11.653 -13.836 1.00 88.06 301 ASP A N 1
ATOM 2305 C CA . ASP A 1 301 ? 0.458 -11.116 -12.943 1.00 88.06 301 ASP A CA 1
ATOM 2306 C C . ASP A 1 301 ? 0.030 -9.775 -12.307 1.00 88.06 301 ASP A C 1
ATOM 2308 O O . ASP A 1 301 ? -0.029 -8.753 -13.005 1.00 88.06 301 ASP A O 1
ATOM 2312 N N . PRO A 1 302 ? -0.243 -9.734 -10.987 1.00 87.06 302 PRO A N 1
ATOM 2313 C CA . PRO A 1 302 ? -0.672 -8.515 -10.312 1.00 87.06 302 PRO A CA 1
ATOM 2314 C C . PRO A 1 302 ? 0.426 -7.445 -10.278 1.00 87.06 302 PRO A C 1
ATOM 2316 O O . PRO A 1 302 ? 0.105 -6.257 -10.262 1.00 87.06 302 PRO A O 1
ATOM 2319 N N . TYR A 1 303 ? 1.708 -7.825 -10.336 1.00 86.50 303 TYR A N 1
ATOM 2320 C CA . TYR A 1 303 ? 2.824 -6.872 -10.335 1.00 86.50 303 TYR A CA 1
ATOM 2321 C C . TYR A 1 303 ? 2.955 -6.117 -11.663 1.00 86.50 303 TYR A C 1
ATOM 2323 O O . TYR A 1 303 ? 3.600 -5.073 -11.720 1.00 86.50 303 TYR A O 1
ATOM 2331 N N . ARG A 1 304 ? 2.298 -6.603 -12.724 1.00 86.25 304 ARG A N 1
ATOM 2332 C CA . ARG A 1 304 ? 2.222 -5.961 -14.047 1.00 86.25 304 ARG A CA 1
ATOM 2333 C C . ARG A 1 304 ? 0.831 -5.413 -14.373 1.00 86.25 304 ARG A C 1
ATOM 2335 O O . ARG A 1 304 ? 0.526 -5.150 -15.532 1.00 86.25 304 ARG A O 1
ATOM 2342 N N . GLY A 1 305 ? -0.024 -5.243 -13.363 1.00 82.00 305 GLY A N 1
ATOM 2343 C CA . GLY A 1 305 ? -1.374 -4.704 -13.543 1.00 82.00 305 GLY A CA 1
ATOM 2344 C C . GLY A 1 305 ? -2.419 -5.732 -13.990 1.00 82.00 305 GLY A C 1
ATOM 2345 O O . GLY A 1 305 ? -3.513 -5.343 -14.387 1.00 82.00 305 GLY A O 1
ATOM 2346 N N . GLY A 1 306 ? -2.133 -7.034 -13.877 1.00 83.50 306 GLY A N 1
ATOM 2347 C CA . GLY A 1 306 ? -3.031 -8.140 -14.239 1.00 83.50 306 GLY A CA 1
ATOM 2348 C C . GLY A 1 306 ? -4.275 -8.315 -13.353 1.00 83.50 306 GLY A C 1
ATOM 2349 O O . GLY A 1 306 ? -5.017 -9.285 -13.509 1.00 83.50 306 GLY A O 1
ATOM 2350 N N . GLY A 1 307 ? -4.518 -7.393 -12.422 1.00 84.69 307 GLY A N 1
ATOM 2351 C CA . GLY A 1 307 ? -5.678 -7.386 -11.537 1.00 84.69 307 GLY A CA 1
ATOM 2352 C C . GLY A 1 307 ? -5.303 -7.239 -10.067 1.00 84.69 307 GLY A C 1
ATOM 2353 O O . GLY A 1 307 ? -4.134 -7.110 -9.707 1.00 84.69 307 GLY A O 1
ATOM 2354 N N . LYS A 1 308 ? -6.322 -7.243 -9.204 1.00 86.62 308 LYS A N 1
ATOM 2355 C CA . LYS A 1 308 ? -6.169 -7.173 -7.746 1.00 86.62 308 LYS A CA 1
ATOM 2356 C C . LYS A 1 308 ? -6.721 -8.443 -7.103 1.00 86.62 308 LYS A C 1
ATOM 2358 O O . LYS A 1 308 ? -7.709 -8.975 -7.611 1.00 86.62 308 LYS A O 1
ATOM 2363 N N . PRO A 1 309 ? -6.134 -8.910 -5.992 1.00 88.75 309 PRO A N 1
ATOM 2364 C CA . PRO A 1 309 ? -6.736 -9.968 -5.199 1.00 88.75 309 PRO A CA 1
ATOM 2365 C C . PRO A 1 309 ? -8.152 -9.630 -4.745 1.00 88.75 309 PRO A C 1
ATOM 2367 O O . PRO A 1 309 ? -8.444 -8.482 -4.405 1.00 88.75 309 PRO A O 1
ATOM 2370 N N . VAL A 1 310 ? -9.011 -10.645 -4.709 1.00 89.56 310 VAL A N 1
ATOM 2371 C CA . VAL A 1 310 ? -10.417 -10.523 -4.311 1.00 89.56 310 VAL A CA 1
ATOM 2372 C C . VAL A 1 310 ? -10.654 -11.378 -3.077 1.00 89.56 310 VAL A C 1
ATOM 2374 O O . VAL A 1 310 ? -10.267 -12.541 -3.064 1.00 89.56 310 VAL A O 1
ATOM 2377 N N . LEU A 1 311 ? -11.271 -10.809 -2.045 1.00 90.00 311 LEU A N 1
ATOM 2378 C CA . LEU A 1 311 ? -11.647 -11.558 -0.847 1.00 90.00 311 LEU A CA 1
ATOM 2379 C C . LEU A 1 311 ? -12.776 -12.546 -1.192 1.00 90.00 311 LEU A C 1
ATOM 2381 O O . LEU A 1 311 ? -13.746 -12.144 -1.840 1.00 90.00 311 LEU A O 1
ATOM 2385 N N . VAL A 1 312 ? -12.632 -13.815 -0.798 1.00 86.25 312 VAL A N 1
ATOM 2386 C CA . VAL A 1 312 ? -13.634 -14.884 -1.004 1.00 86.25 312 VAL A CA 1
ATOM 2387 C C . VAL A 1 312 ? -14.455 -15.196 0.239 1.00 86.25 312 VAL A C 1
ATOM 2389 O O . VAL A 1 312 ? -13.911 -15.088 1.358 1.00 86.25 312 VAL A O 1
#